Protein AF-A0A6G7Y721-F1 (afdb_monomer)

InterPro domains:
  IPR036291 NAD(P)-binding domain superfamily [SSF51735] (4-140)

pLDDT: mean 80.55, std 26.55, range [26.88, 98.81]

Solvent-accessible surface area (backbone atoms only — not comparable to full-atom values): 22383 Å² total; per-residue (Å²): 126,55,46,23,32,34,32,36,87,46,78,66,33,50,54,51,54,58,52,26,61,54,74,59,35,42,72,64,26,32,27,36,92,63,95,70,94,63,101,44,59,74,27,79,39,64,70,58,38,36,70,76,60,66,44,61,32,34,41,40,40,61,56,44,86,46,35,45,55,54,53,49,54,31,50,76,70,74,26,35,32,40,30,42,76,57,61,29,80,46,69,71,48,41,52,50,44,42,73,76,47,56,90,69,78,37,76,44,73,57,80,51,61,60,69,36,67,71,46,31,27,49,42,43,48,51,73,67,40,61,24,35,60,50,33,38,28,37,35,33,51,54,69,72,69,54,34,54,52,42,39,29,61,57,52,72,48,76,92,74,80,64,53,73,52,72,52,76,51,74,48,72,46,66,57,52,38,54,98,92,39,76,58,82,61,85,67,58,41,86,36,51,30,41,41,32,42,35,41,61,56,95,80,30,38,33,39,38,46,45,41,83,56,43,83,57,20,88,93,49,79,65,42,39,35,40,34,24,79,33,24,36,36,50,67,49,39,34,40,22,64,65,54,89,101,36,77,41,76,50,49,57,43,74,44,64,44,41,55,90,89,40,88,80,46,78,45,64,56,33,36,26,44,91,92,37,72,40,50,81,53,69,68,65,76,82,84,61,101,68,98,73,82,83,84,79,80,78,80,78,75,74,88,76,71,85,83,77,77,88,83,78,84,90,80,88,90,83,84,90,84,87,81,89,79,92,84,88,87,79,90,83,89,80,90,78,84,81,87,80,78,81,82,79,89,82,84,87,88,90,85,87,85,89,88,88,82,86,84,81,84,77,91,79,135

Structure (mmCIF, N/CA/C/O backbone):
data_AF-A0A6G7Y721-F1
#
_entry.id   AF-A0A6G7Y721-F1
#
loop_
_atom_site.group_PDB
_atom_site.id
_atom_site.type_symbol
_atom_site.label_atom_id
_atom_site.label_alt_id
_atom_site.label_comp_id
_atom_site.label_asym_id
_atom_site.label_entity_id
_atom_site.label_seq_id
_atom_site.pdbx_PDB_ins_code
_atom_site.Cartn_x
_atom_site.Cartn_y
_atom_site.Cartn_z
_atom_site.occupancy
_atom_site.B_iso_or_equiv
_atom_site.auth_seq_id
_atom_site.auth_comp_id
_atom_site.auth_asym_id
_atom_site.auth_atom_id
_atom_site.pdbx_PDB_model_num
ATOM 1 N N . MET A 1 1 ? -27.537 -2.603 5.156 1.00 77.94 1 MET A N 1
ATOM 2 C CA . MET A 1 1 ? -26.510 -1.546 5.044 1.00 77.94 1 MET A CA 1
ATOM 3 C C . MET A 1 1 ? -25.383 -1.901 5.997 1.00 77.94 1 MET A C 1
ATOM 5 O O . MET A 1 1 ? -25.690 -2.399 7.075 1.00 77.94 1 MET A O 1
ATOM 9 N N . THR A 1 2 ? -24.118 -1.751 5.605 1.00 90.00 2 THR A N 1
ATOM 10 C CA . THR A 1 2 ? -22.991 -2.080 6.496 1.00 90.00 2 THR A CA 1
ATOM 11 C C . THR A 1 2 ? -22.778 -0.924 7.462 1.00 90.00 2 THR A C 1
ATOM 13 O O . THR A 1 2 ? -22.436 0.170 7.021 1.00 90.00 2 THR A O 1
ATOM 16 N N . THR A 1 3 ? -22.976 -1.158 8.758 1.00 96.06 3 THR A N 1
ATOM 17 C CA . THR A 1 3 ? -22.721 -0.164 9.806 1.00 96.06 3 THR A CA 1
ATOM 18 C C . THR A 1 3 ? -21.395 -0.445 10.504 1.00 96.06 3 THR A C 1
ATOM 20 O O . THR A 1 3 ? -21.005 -1.604 10.678 1.00 96.06 3 THR A O 1
ATOM 23 N N . PHE A 1 4 ? -20.687 0.607 10.909 1.00 97.75 4 PHE A N 1
ATOM 24 C CA . PHE A 1 4 ? -19.424 0.477 11.628 1.00 97.75 4 PHE A CA 1
ATOM 25 C C . PHE A 1 4 ? -19.236 1.543 12.704 1.00 97.75 4 PHE A C 1
ATOM 27 O O . PHE A 1 4 ? -19.835 2.616 12.661 1.00 97.75 4 PHE A O 1
ATOM 34 N N . VAL A 1 5 ? -18.361 1.241 13.661 1.00 98.25 5 VAL A N 1
ATOM 35 C CA . VAL A 1 5 ? -17.851 2.204 14.640 1.00 98.25 5 VAL A CA 1
ATOM 36 C C . VAL A 1 5 ? -16.446 2.635 14.231 1.00 98.25 5 VAL A C 1
ATOM 38 O O . VAL A 1 5 ? -15.587 1.803 13.938 1.00 98.25 5 VAL A O 1
ATOM 41 N N . MET A 1 6 ? -16.200 3.941 14.221 1.00 97.88 6 MET A N 1
ATOM 42 C CA . MET A 1 6 ? -14.876 4.514 13.991 1.00 97.88 6 MET A CA 1
ATOM 43 C C . MET A 1 6 ? -14.158 4.724 15.326 1.00 97.88 6 MET A C 1
ATOM 45 O O . MET A 1 6 ? -14.704 5.348 16.231 1.00 97.88 6 MET A O 1
ATOM 49 N N . VAL A 1 7 ? -12.912 4.274 15.449 1.00 98.00 7 VAL A N 1
ATOM 50 C CA . VAL A 1 7 ? -12.068 4.527 16.624 1.00 98.00 7 VAL A CA 1
ATOM 51 C C . VAL A 1 7 ? -10.969 5.516 16.255 1.00 98.00 7 VAL A C 1
ATOM 53 O O . VAL A 1 7 ? -10.128 5.249 15.395 1.00 98.00 7 VAL A O 1
ATOM 56 N N . GLY A 1 8 ? -10.972 6.661 16.938 1.00 95.81 8 GLY A N 1
ATOM 57 C CA . GLY A 1 8 ? -10.122 7.806 16.633 1.00 95.81 8 GLY A CA 1
ATOM 58 C C . GLY A 1 8 ? -10.780 8.784 15.657 1.00 95.81 8 GLY A C 1
ATOM 59 O O . GLY A 1 8 ? -11.447 8.394 14.704 1.00 95.81 8 GLY A O 1
ATOM 60 N N . TRP A 1 9 ? -10.554 10.082 15.877 1.00 94.50 9 TRP A N 1
ATOM 61 C CA . TRP A 1 9 ? -11.064 11.162 15.024 1.00 94.50 9 TRP A CA 1
ATOM 62 C C . TRP A 1 9 ? -9.938 12.121 14.634 1.00 94.50 9 TRP A C 1
ATOM 64 O O . TRP A 1 9 ? -9.800 13.216 15.184 1.00 94.50 9 TRP A O 1
ATOM 74 N N . GLY A 1 10 ? -9.065 11.645 13.744 1.00 91.88 10 GLY A N 1
ATOM 75 C CA . GLY A 1 10 ? -7.946 12.404 13.181 1.00 91.88 10 GLY A CA 1
ATOM 76 C C . GLY A 1 10 ? -8.054 12.556 11.663 1.00 91.88 10 GLY A C 1
ATOM 77 O O . GLY A 1 10 ? -9.077 12.240 11.062 1.00 91.88 10 GLY A O 1
ATOM 78 N N . TYR A 1 11 ? -6.966 13.003 11.028 1.00 89.75 11 TYR A N 1
ATOM 79 C CA . TYR A 1 11 ? -6.901 13.196 9.572 1.00 89.75 11 TYR A CA 1
ATOM 80 C C . TYR A 1 11 ? -7.318 11.945 8.780 1.00 89.75 11 TYR A C 1
ATOM 82 O O . TYR A 1 11 ? -8.125 12.034 7.860 1.00 89.75 11 TYR A O 1
ATOM 90 N N . ARG A 1 12 ? -6.807 10.766 9.160 1.00 92.44 12 ARG A N 1
ATOM 91 C CA . ARG A 1 12 ? -7.126 9.498 8.485 1.00 92.44 12 ARG A CA 1
ATOM 92 C C . ARG A 1 12 ? -8.576 9.059 8.701 1.00 92.44 12 ARG A C 1
ATOM 94 O O . ARG A 1 12 ? -9.211 8.624 7.749 1.00 92.44 12 ARG A O 1
ATOM 101 N N . SER A 1 13 ? -9.134 9.256 9.895 1.00 94.31 13 SER A N 1
ATOM 102 C CA . SER A 1 13 ? -10.542 8.957 10.182 1.00 94.31 13 SER A CA 1
ATOM 103 C C . SER A 1 13 ? -11.508 9.749 9.295 1.00 94.31 13 SER A C 1
ATOM 105 O O . SER A 1 13 ? -12.541 9.217 8.902 1.00 94.31 13 SER A O 1
ATOM 107 N N . ARG A 1 14 ? -11.165 10.997 8.938 1.00 93.12 14 ARG A N 1
ATOM 108 C CA . ARG A 1 14 ? -11.955 11.810 7.996 1.00 93.12 14 ARG A CA 1
ATOM 109 C C . ARG A 1 14 ? -11.966 11.211 6.590 1.00 93.12 14 ARG A C 1
ATOM 111 O O . ARG A 1 14 ? -13.030 11.096 5.999 1.00 93.12 14 ARG A O 1
ATOM 118 N N . ALA A 1 15 ? -10.816 10.740 6.104 1.00 92.31 15 ALA A N 1
ATOM 119 C CA . ALA A 1 15 ? -10.739 10.058 4.812 1.00 92.31 15 ALA A CA 1
ATOM 120 C C . ALA A 1 15 ? -11.588 8.773 4.788 1.00 92.31 15 ALA A C 1
ATOM 122 O O . ALA A 1 15 ? -12.289 8.512 3.815 1.00 92.31 15 ALA A O 1
ATOM 123 N N . TRP A 1 16 ? -11.579 7.992 5.874 1.00 94.62 16 TRP A N 1
ATOM 124 C CA . TRP A 1 16 ? -12.460 6.826 6.005 1.00 94.62 16 TRP A CA 1
ATOM 125 C C . TRP A 1 16 ? -13.943 7.204 6.038 1.00 94.62 16 TRP A C 1
ATOM 127 O O . TRP A 1 16 ? -14.754 6.525 5.414 1.00 94.62 16 TRP A O 1
ATOM 137 N N . TRP A 1 17 ? -14.298 8.281 6.742 1.00 92.75 17 TRP A N 1
ATOM 138 C CA . TRP A 1 17 ? -15.666 8.797 6.799 1.00 92.75 17 TRP A CA 1
ATOM 139 C C . TRP A 1 17 ? -16.183 9.214 5.414 1.00 92.75 17 TRP A C 1
ATOM 141 O O . TRP A 1 17 ? -17.285 8.834 5.028 1.00 92.75 17 TRP A O 1
ATOM 151 N N . GLU A 1 18 ? -15.377 9.944 4.643 1.00 91.12 18 GLU A N 1
ATOM 152 C CA . GLU A 1 18 ? -15.708 10.337 3.268 1.00 91.12 18 GLU A CA 1
ATOM 153 C C . GLU A 1 18 ? -15.828 9.115 2.344 1.00 91.12 18 GLU A C 1
ATOM 155 O O . GLU A 1 18 ? -16.801 8.984 1.602 1.00 91.12 18 GLU A O 1
ATOM 160 N N . ALA A 1 19 ? -14.884 8.173 2.429 1.00 90.44 19 ALA A N 1
ATOM 161 C CA . ALA A 1 19 ? -14.908 6.956 1.621 1.00 90.44 19 ALA A CA 1
ATOM 162 C C . ALA A 1 19 ? -16.130 6.068 1.918 1.00 90.44 19 ALA A C 1
ATOM 164 O O . ALA A 1 19 ? -16.699 5.475 0.998 1.00 90.44 19 ALA A O 1
ATOM 165 N N . ALA A 1 20 ? -16.550 5.989 3.186 1.00 92.69 20 ALA A N 1
ATOM 166 C CA . ALA A 1 20 ? -17.698 5.194 3.615 1.00 92.69 20 ALA A CA 1
ATOM 167 C C . ALA A 1 20 ? -19.002 5.630 2.929 1.00 92.69 20 ALA A C 1
ATOM 169 O O . ALA A 1 20 ? -19.757 4.774 2.460 1.00 92.69 20 ALA A O 1
ATOM 170 N N . GLN A 1 21 ? -19.212 6.944 2.787 1.00 86.81 21 GLN A N 1
ATOM 171 C CA . GLN A 1 21 ? -20.379 7.505 2.096 1.00 86.81 21 GLN A CA 1
ATOM 172 C C . GLN A 1 21 ? -20.447 7.050 0.638 1.00 86.81 21 GLN A C 1
ATOM 174 O O . GLN A 1 21 ? -21.520 6.709 0.148 1.00 86.81 21 GLN A O 1
ATOM 179 N N . GLY A 1 22 ? -19.296 6.983 -0.038 1.00 87.00 22 GLY A N 1
ATOM 180 C CA . GLY A 1 22 ? -19.230 6.480 -1.404 1.00 87.00 22 GLY A CA 1
ATOM 181 C C . GLY A 1 22 ? -19.714 5.032 -1.493 1.00 87.00 22 GLY A C 1
ATOM 182 O O . GLY A 1 22 ? -20.556 4.699 -2.317 1.00 87.00 22 GLY A O 1
ATOM 183 N N . ILE A 1 23 ? -19.231 4.151 -0.621 1.00 88.31 23 ILE A N 1
ATOM 184 C CA . ILE A 1 23 ? -19.494 2.707 -0.732 1.00 88.31 23 ILE A CA 1
ATOM 185 C C . ILE A 1 23 ? -20.795 2.240 -0.056 1.00 88.31 23 ILE A C 1
ATOM 187 O O . ILE A 1 23 ? -21.029 1.034 0.031 1.00 88.31 23 ILE A O 1
ATOM 191 N N . GLY A 1 24 ? -21.634 3.159 0.433 1.00 88.69 24 GLY A N 1
ATOM 192 C CA . GLY A 1 24 ? -22.876 2.821 1.140 1.00 88.69 24 GLY A CA 1
ATOM 193 C C . GLY A 1 24 ? -22.648 2.158 2.505 1.00 88.69 24 GLY A C 1
ATOM 194 O O . GLY A 1 24 ? -23.460 1.335 2.938 1.00 88.69 24 GLY A O 1
ATOM 195 N N . ALA A 1 25 ? -21.528 2.479 3.161 1.00 93.12 25 ALA A N 1
ATOM 196 C CA . ALA A 1 25 ? -21.257 2.111 4.546 1.00 93.12 25 ALA A CA 1
ATOM 197 C C . ALA A 1 25 ? -21.561 3.298 5.468 1.00 93.12 25 ALA A C 1
ATOM 199 O O . ALA A 1 25 ? -21.250 4.443 5.147 1.00 93.12 25 ALA A O 1
ATOM 200 N N . GLU A 1 26 ? -22.137 3.024 6.632 1.00 95.19 26 GLU A N 1
ATOM 201 C CA . GLU A 1 26 ? -22.549 4.051 7.587 1.00 95.19 26 GLU A CA 1
ATOM 202 C C . GLU A 1 26 ? -21.734 3.945 8.873 1.00 95.19 26 GLU A C 1
ATOM 204 O O . GLU A 1 26 ? -21.693 2.901 9.525 1.00 95.19 26 GLU A O 1
ATOM 209 N N . CYS A 1 27 ? -21.087 5.039 9.259 1.00 96.62 27 CYS A N 1
ATOM 210 C CA . CYS A 1 27 ? -20.468 5.140 10.571 1.00 96.62 27 CYS A CA 1
ATOM 211 C C . CYS A 1 27 ? -21.551 5.544 11.574 1.00 96.62 27 CYS A C 1
ATOM 213 O O . CYS A 1 27 ? -22.110 6.626 11.457 1.00 96.62 27 CYS A O 1
ATOM 215 N N . VAL A 1 28 ? -21.846 4.686 12.548 1.00 97.25 28 VAL A N 1
ATOM 216 C CA . VAL A 1 28 ? -22.946 4.876 13.518 1.00 97.25 28 VAL A CA 1
ATOM 217 C C . VAL A 1 28 ? -22.458 5.318 14.901 1.00 97.25 28 VAL A C 1
ATOM 219 O O . VAL A 1 28 ? -23.250 5.552 15.812 1.00 97.25 28 VAL A O 1
ATOM 222 N N . GLY A 1 29 ? -21.143 5.439 15.076 1.00 97.00 29 GLY A N 1
ATOM 223 C CA . GLY A 1 29 ? -20.542 5.867 16.330 1.00 97.00 29 GLY A CA 1
ATOM 224 C C . GLY A 1 29 ? -19.053 6.144 16.210 1.00 97.00 29 GLY A C 1
ATOM 225 O O . GLY A 1 29 ? -18.353 5.516 15.413 1.00 97.00 29 GLY A O 1
ATOM 226 N N . MET A 1 30 ? -18.564 7.072 17.031 1.00 97.31 30 MET A N 1
ATOM 227 C CA . MET A 1 30 ? -17.146 7.412 17.120 1.00 97.31 30 MET A CA 1
ATOM 228 C C . MET A 1 30 ? -16.613 7.202 18.530 1.00 97.31 30 MET A C 1
ATOM 230 O O . MET A 1 30 ? -17.127 7.769 19.482 1.00 97.31 30 MET A O 1
ATOM 234 N N . VAL A 1 31 ? -15.534 6.440 18.670 1.00 97.56 31 VAL A N 1
ATOM 235 C CA . VAL A 1 31 ? -14.829 6.278 19.944 1.00 97.56 31 VAL A CA 1
ATOM 236 C C . VAL A 1 31 ? -13.685 7.283 20.002 1.00 97.56 31 VAL A C 1
ATOM 238 O O . VAL A 1 31 ? -12.743 7.225 19.202 1.00 97.56 31 VAL A O 1
ATOM 241 N N . VAL A 1 32 ? -13.755 8.214 20.954 1.00 95.69 32 VAL A N 1
ATOM 242 C CA . VAL A 1 32 ? -12.762 9.280 21.148 1.00 95.69 32 VAL A CA 1
ATOM 243 C C . VAL A 1 32 ? -12.382 9.404 22.623 1.00 95.69 32 VAL A C 1
ATOM 245 O O . VAL A 1 32 ? -13.229 9.380 23.505 1.00 95.69 32 VAL A O 1
ATOM 248 N N . ARG A 1 33 ? -11.082 9.576 22.903 1.00 88.25 33 ARG A N 1
ATOM 249 C CA . ARG A 1 33 ? -10.580 9.695 24.289 1.00 88.25 33 ARG A CA 1
ATOM 250 C C . ARG A 1 33 ? -11.022 10.983 24.984 1.00 88.25 33 ARG A C 1
ATOM 252 O O . ARG A 1 33 ? -11.298 10.985 26.174 1.00 88.25 33 ARG A O 1
ATOM 259 N N . THR A 1 34 ? -11.035 12.078 24.233 1.00 86.94 34 THR A N 1
ATOM 260 C CA . THR A 1 34 ? -11.380 13.414 24.729 1.00 86.94 34 THR A CA 1
ATOM 261 C C . THR A 1 34 ? -12.672 13.843 24.052 1.00 86.94 34 THR A C 1
ATOM 263 O O . THR A 1 34 ? -12.705 13.761 22.811 1.00 86.94 34 THR A O 1
ATOM 266 N N . PRO A 1 35 ? -13.684 14.296 24.822 1.00 85.50 35 PRO A N 1
ATOM 267 C CA . PRO A 1 35 ? -14.896 14.888 24.275 1.00 85.50 35 PRO A CA 1
ATOM 268 C C . PRO A 1 35 ? -14.552 15.933 23.221 1.00 85.50 35 PRO A C 1
ATOM 270 O O . PRO A 1 35 ? -13.695 16.792 23.433 1.00 85.50 35 PRO A O 1
ATOM 273 N N . ARG A 1 36 ? -15.172 15.805 22.055 1.00 88.44 36 ARG A N 1
ATOM 274 C CA . ARG A 1 36 ? -14.981 16.694 20.914 1.00 88.44 36 ARG A CA 1
ATOM 275 C C . ARG A 1 36 ? -16.198 16.588 20.012 1.00 88.44 36 ARG A C 1
ATOM 277 O O . ARG A 1 36 ? -16.904 15.585 20.063 1.00 88.44 36 ARG A O 1
ATOM 284 N N . ASP A 1 37 ? -16.363 17.577 19.151 1.00 90.12 37 ASP A N 1
ATOM 285 C CA . ASP A 1 37 ? -17.407 17.542 18.141 1.00 90.12 37 ASP A CA 1
ATOM 286 C C . ASP A 1 37 ? -17.113 16.476 17.066 1.00 90.12 37 ASP A C 1
ATOM 288 O O . ASP A 1 37 ? -15.983 16.349 16.564 1.00 90.12 37 ASP A O 1
ATOM 292 N N . THR A 1 38 ? -18.130 15.679 16.750 1.00 94.06 38 THR A N 1
ATOM 293 C CA . THR A 1 38 ? -18.088 14.563 15.800 1.00 94.06 38 THR A CA 1
ATOM 294 C C . THR A 1 38 ? -19.392 14.518 15.004 1.00 94.06 38 THR A C 1
ATOM 296 O O . THR A 1 38 ? -20.449 14.814 15.549 1.00 94.06 38 THR A O 1
ATOM 299 N N . PRO A 1 39 ? -19.368 14.089 13.728 1.00 93.44 39 PRO A N 1
ATOM 300 C CA . PRO A 1 39 ? -20.574 14.047 12.892 1.00 93.44 39 PRO A CA 1
ATOM 301 C C . PRO A 1 39 ? -21.614 12.998 13.333 1.00 93.44 39 PRO A C 1
ATOM 303 O O . PRO A 1 39 ? -22.716 12.972 12.797 1.00 93.44 39 PRO A O 1
ATOM 306 N N . VAL A 1 40 ? -21.264 12.117 14.273 1.00 95.50 40 VAL A N 1
ATOM 307 C CA . VAL A 1 40 ? -22.119 11.059 14.844 1.00 95.50 40 VAL A CA 1
ATOM 308 C C . VAL A 1 40 ? -21.876 10.958 16.347 1.00 95.50 40 VAL A C 1
ATOM 310 O O . VAL A 1 40 ? -20.870 11.504 16.812 1.00 95.50 40 VAL A O 1
ATOM 313 N N . PRO A 1 41 ? -22.735 10.259 17.116 1.00 96.50 41 PRO A N 1
ATOM 314 C CA . PRO A 1 41 ? -22.554 10.117 18.555 1.00 96.50 41 PRO A CA 1
ATOM 315 C C . PRO A 1 41 ? -21.147 9.646 18.938 1.00 96.50 41 PRO A C 1
ATOM 317 O O . PRO A 1 41 ? -20.617 8.674 18.383 1.00 96.50 41 PRO A O 1
ATOM 320 N N . ALA A 1 42 ? -20.551 10.362 19.889 1.00 96.69 42 ALA A N 1
ATOM 321 C CA . ALA A 1 42 ? -19.255 10.044 20.461 1.00 96.69 42 ALA A CA 1
ATOM 322 C C . ALA A 1 42 ? -19.413 9.157 21.702 1.00 96.69 42 ALA A C 1
ATOM 324 O O . ALA A 1 42 ? -20.292 9.382 22.530 1.00 96.69 42 ALA A O 1
ATOM 325 N N . TYR A 1 43 ? -18.518 8.188 21.844 1.00 96.56 43 TYR A N 1
ATOM 326 C CA . TYR A 1 43 ? -18.452 7.242 22.952 1.00 96.56 43 TYR A CA 1
ATOM 327 C C . TYR A 1 43 ? -17.047 7.248 23.556 1.00 96.56 43 TYR A C 1
ATOM 329 O O . TYR A 1 43 ? -16.055 7.503 22.861 1.00 96.56 43 TYR A O 1
ATOM 337 N N . HIS A 1 44 ? -16.947 6.925 24.845 1.00 94.44 44 HIS A N 1
ATOM 338 C CA . HIS A 1 44 ? -15.666 6.918 25.557 1.00 94.44 44 HIS A CA 1
ATOM 339 C C . HIS A 1 44 ? -14.904 5.603 25.399 1.00 94.44 44 HIS A C 1
ATOM 341 O O . HIS A 1 44 ? -13.684 5.567 25.567 1.00 94.44 44 HIS A O 1
ATOM 347 N N . SER A 1 45 ? -15.606 4.522 25.059 1.00 95.50 45 SER A N 1
ATOM 348 C CA . SER A 1 45 ? -15.012 3.199 24.899 1.00 95.50 45 SER A CA 1
ATOM 349 C C . SER A 1 45 ? -15.624 2.433 23.730 1.00 95.50 45 SER A C 1
ATOM 351 O O . SER A 1 45 ? -16.771 2.660 23.338 1.00 95.50 45 SER A O 1
ATOM 353 N N . LEU A 1 46 ? -14.849 1.501 23.171 1.00 97.44 46 LEU A N 1
ATOM 354 C CA . LEU A 1 46 ? -15.330 0.623 22.109 1.00 97.44 46 LEU A CA 1
ATOM 355 C C . LEU A 1 46 ? -16.475 -0.302 22.571 1.00 97.44 46 LEU A C 1
ATOM 357 O O . LEU A 1 46 ? -17.471 -0.366 21.852 1.00 97.44 46 LEU A O 1
ATOM 361 N N . PRO A 1 47 ? -16.416 -0.962 23.748 1.00 96.69 47 PRO A N 1
ATOM 362 C CA . PRO A 1 47 ? -17.522 -1.796 24.224 1.00 96.69 47 PRO A CA 1
ATOM 363 C C . PRO A 1 47 ? -18.847 -1.035 24.350 1.00 96.69 47 PRO A C 1
ATOM 365 O O . PRO A 1 47 ? -19.884 -1.531 23.916 1.00 96.69 47 PRO A O 1
ATOM 368 N N . GLU A 1 48 ? -18.812 0.191 24.881 1.00 96.50 48 GLU A N 1
ATOM 369 C CA . GLU A 1 48 ? -19.992 1.055 24.982 1.00 96.50 48 GLU A CA 1
ATOM 370 C C . GLU A 1 48 ? -20.576 1.371 23.598 1.00 96.50 48 GLU A C 1
ATOM 372 O O . GLU A 1 48 ? -21.772 1.179 23.373 1.00 96.50 48 GLU A O 1
ATOM 377 N N . ALA A 1 49 ? -19.729 1.801 22.655 1.00 97.75 49 ALA A N 1
ATOM 378 C CA . ALA A 1 49 ? -20.156 2.117 21.296 1.00 97.75 49 ALA A CA 1
ATOM 379 C C . ALA A 1 49 ? -20.796 0.906 20.605 1.00 97.75 49 ALA A C 1
ATOM 381 O O . ALA A 1 49 ? -21.859 1.028 19.996 1.00 97.75 49 ALA A O 1
ATOM 382 N N . LEU A 1 50 ? -20.186 -0.277 20.718 1.00 97.75 50 LEU A N 1
ATOM 383 C CA . LEU A 1 50 ? -20.715 -1.508 20.127 1.00 97.75 50 LEU A CA 1
ATOM 384 C C . LEU A 1 50 ? -22.050 -1.916 20.763 1.00 97.75 50 LEU A C 1
ATOM 386 O O . LEU A 1 50 ? -22.976 -2.279 20.039 1.00 97.75 50 LEU A O 1
ATOM 390 N N . ALA A 1 51 ? -22.185 -1.805 22.087 1.00 97.19 51 ALA A N 1
ATOM 391 C CA . ALA A 1 51 ? -23.424 -2.129 22.792 1.00 97.19 51 ALA A CA 1
ATOM 392 C C . ALA A 1 51 ? -24.578 -1.182 22.424 1.00 97.19 51 ALA A C 1
ATOM 394 O O . ALA A 1 51 ? -25.714 -1.625 22.273 1.00 97.19 51 ALA A O 1
ATOM 395 N N . LYS A 1 52 ? -24.297 0.118 22.263 1.00 97.81 52 LYS A N 1
ATOM 396 C CA . LYS A 1 52 ? -25.310 1.133 21.930 1.00 97.81 52 LYS A CA 1
ATOM 397 C C . LYS A 1 52 ? -25.714 1.125 20.459 1.00 97.81 52 LYS A C 1
ATOM 399 O O . LYS A 1 52 ? -26.874 1.377 20.155 1.00 97.81 52 LYS A O 1
ATOM 404 N N . THR A 1 53 ? -24.773 0.849 19.559 1.00 97.44 53 THR A N 1
ATOM 405 C CA . THR A 1 53 ? -25.008 0.926 18.106 1.00 97.44 53 THR A CA 1
ATOM 406 C C . THR A 1 53 ? -25.355 -0.416 17.466 1.00 97.44 53 THR A C 1
ATOM 408 O O . THR A 1 53 ? -25.92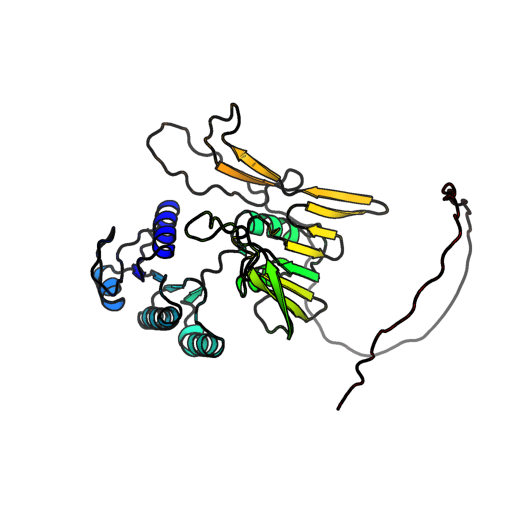2 -0.445 16.377 1.00 97.44 53 THR A O 1
ATOM 411 N N . GLY A 1 54 ? -24.979 -1.536 18.090 1.00 96.19 54 GLY A N 1
ATOM 412 C CA . GLY A 1 54 ? -25.118 -2.873 17.509 1.00 96.19 54 GLY A CA 1
ATOM 413 C C . GLY A 1 54 ? -24.193 -3.151 16.314 1.00 96.19 54 GLY A C 1
ATOM 414 O O . GLY A 1 54 ? -24.342 -4.193 15.671 1.00 96.19 54 GLY A O 1
ATOM 415 N N . ALA A 1 55 ? -23.246 -2.255 16.003 1.00 96.44 55 ALA A N 1
ATOM 416 C CA . ALA A 1 55 ? -22.350 -2.392 14.857 1.00 96.44 55 ALA A CA 1
ATOM 417 C C . ALA A 1 55 ? -21.502 -3.675 14.928 1.00 96.44 55 ALA A C 1
ATOM 419 O O . ALA A 1 55 ? -21.065 -4.103 15.997 1.00 96.44 55 ALA A O 1
ATOM 420 N N . LYS A 1 56 ? -21.241 -4.277 13.761 1.00 94.81 56 LYS A N 1
ATOM 421 C CA . LYS A 1 56 ? -20.445 -5.515 13.613 1.00 94.81 56 LYS A CA 1
ATOM 422 C C . LYS A 1 56 ? -19.159 -5.314 12.813 1.00 94.81 56 LYS A C 1
ATOM 424 O O . LYS A 1 56 ? -18.541 -6.281 12.374 1.00 94.81 56 LYS A O 1
ATOM 429 N N . LEU A 1 57 ? -18.744 -4.061 12.662 1.00 97.50 57 LEU A N 1
ATOM 430 C CA . LEU A 1 57 ? -17.488 -3.669 12.044 1.00 97.50 57 LEU A CA 1
ATOM 431 C C . LEU A 1 57 ? -16.887 -2.493 12.815 1.00 97.50 57 LEU A C 1
ATOM 433 O O . LEU A 1 57 ? -17.596 -1.570 13.219 1.00 97.50 57 LEU A O 1
ATOM 437 N N . VAL A 1 58 ? -15.571 -2.517 12.982 1.00 98.38 58 VAL A N 1
ATOM 438 C CA . VAL A 1 58 ? -14.784 -1.426 13.555 1.00 98.38 58 VAL A CA 1
ATOM 439 C C . VAL A 1 58 ? -13.768 -0.952 12.527 1.00 98.38 58 VAL A C 1
ATOM 441 O O . VAL A 1 58 ? -13.108 -1.762 11.882 1.00 98.38 58 VAL A O 1
ATOM 444 N N . VAL A 1 59 ? -13.605 0.361 12.394 1.00 98.06 59 VAL A N 1
ATOM 445 C CA . VAL A 1 59 ? -12.493 0.967 11.654 1.00 98.06 59 VAL A CA 1
ATOM 446 C C . VAL A 1 59 ? -11.633 1.729 12.649 1.00 98.06 59 VAL A C 1
ATOM 448 O O . VAL A 1 59 ? -12.125 2.623 13.332 1.00 98.06 59 VAL A O 1
ATOM 451 N N . ALA A 1 60 ? -10.357 1.375 12.762 1.00 97.81 60 ALA A N 1
ATOM 452 C CA . ALA A 1 60 ? -9.449 1.962 13.737 1.00 97.81 60 ALA A CA 1
ATOM 453 C C . ALA A 1 60 ? -8.373 2.805 13.051 1.00 97.81 60 ALA A C 1
ATOM 455 O O . ALA A 1 60 ? -7.530 2.297 12.312 1.00 97.81 60 ALA A O 1
ATOM 456 N N . SER A 1 61 ? -8.375 4.100 13.359 1.00 96.31 61 SER A N 1
ATOM 457 C CA . SER A 1 61 ? -7.375 5.069 12.916 1.00 96.31 61 SER A CA 1
ATOM 458 C C . SER A 1 61 ? -6.819 5.808 14.138 1.00 96.31 61 SER A C 1
ATOM 460 O O . SER A 1 61 ? -7.116 6.982 14.388 1.00 96.31 61 SER A O 1
ATOM 462 N N . VAL A 1 62 ? -6.008 5.090 14.913 1.00 95.44 62 VAL A N 1
ATOM 463 C CA . VAL A 1 62 ? -5.401 5.538 16.175 1.00 95.44 62 VAL A CA 1
ATOM 464 C C . VAL A 1 62 ? -3.869 5.556 16.086 1.00 95.44 62 VAL A C 1
ATOM 466 O O . VAL A 1 62 ? -3.295 5.263 15.039 1.00 95.44 62 VAL A O 1
ATOM 469 N N . SER A 1 63 ? -3.188 5.963 17.163 1.00 93.94 63 SER A N 1
ATOM 470 C CA . SER A 1 63 ? -1.724 5.879 17.233 1.00 93.94 63 SER A CA 1
ATOM 471 C C . SER A 1 63 ? -1.249 4.425 17.200 1.00 93.94 63 SER A C 1
ATOM 473 O O . SER A 1 63 ? -1.981 3.521 17.600 1.00 93.94 63 SER A O 1
ATOM 475 N N . TRP A 1 64 ? 0.000 4.207 16.779 1.00 93.69 64 TRP A N 1
ATOM 476 C CA . TRP A 1 64 ? 0.580 2.866 16.629 1.00 93.69 64 TRP A CA 1
ATOM 477 C C . TRP A 1 64 ? 0.524 2.043 17.919 1.00 93.69 64 TRP A C 1
ATOM 479 O O . TRP A 1 64 ? 0.252 0.849 17.858 1.00 93.69 64 TRP A O 1
ATOM 489 N N . ASP A 1 65 ? 0.682 2.684 19.079 1.00 93.75 65 ASP A N 1
ATOM 490 C CA . ASP A 1 65 ? 0.606 2.013 20.384 1.00 93.75 65 ASP A CA 1
ATOM 491 C C . ASP A 1 65 ? -0.814 1.562 20.747 1.00 93.75 65 ASP A C 1
ATOM 493 O O . ASP A 1 65 ? -1.003 0.641 21.537 1.00 93.75 65 ASP A O 1
ATOM 497 N N . GLN A 1 66 ? -1.835 2.217 20.189 1.00 95.56 66 GLN A N 1
ATOM 498 C CA . GLN A 1 66 ? -3.238 1.915 20.474 1.00 95.56 66 GLN A CA 1
ATOM 499 C C . GLN A 1 66 ? -3.832 0.922 19.476 1.00 95.56 66 GLN A C 1
ATOM 501 O O . GLN A 1 66 ? -4.784 0.223 19.819 1.00 95.56 66 GLN A O 1
ATOM 506 N N . THR A 1 67 ? -3.272 0.808 18.269 1.00 96.88 67 THR A N 1
ATOM 507 C CA . THR A 1 67 ? -3.770 -0.112 17.238 1.00 96.88 67 THR A CA 1
ATOM 508 C C . THR A 1 67 ? -3.881 -1.565 17.741 1.00 96.88 67 THR A C 1
ATOM 510 O O . THR A 1 67 ? -4.968 -2.136 17.610 1.00 96.88 67 THR A O 1
ATOM 513 N N . PRO A 1 68 ? -2.865 -2.157 18.411 1.00 97.56 68 PRO A N 1
ATOM 514 C CA . PRO A 1 68 ? -2.977 -3.508 18.965 1.00 97.56 68 PRO A CA 1
ATOM 515 C C . PRO A 1 68 ? -4.033 -3.641 20.068 1.00 97.56 68 PRO A C 1
ATOM 517 O O . PRO A 1 68 ? -4.640 -4.697 20.218 1.00 97.56 68 PRO A O 1
ATOM 520 N N . VAL A 1 69 ? -4.246 -2.591 20.868 1.00 97.19 69 VAL A N 1
ATOM 521 C CA . VAL A 1 69 ? -5.240 -2.595 21.956 1.00 97.19 69 VAL A CA 1
ATOM 522 C C . VAL A 1 69 ? -6.650 -2.663 21.373 1.00 97.19 69 VAL A C 1
ATOM 524 O O . VAL A 1 69 ? -7.436 -3.523 21.760 1.00 97.19 69 VAL A O 1
ATOM 527 N N . ILE A 1 70 ? -6.944 -1.811 20.388 1.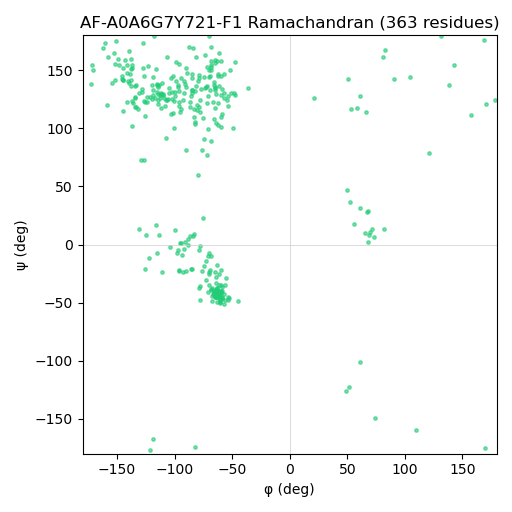00 97.88 70 ILE A N 1
ATOM 528 C CA . ILE A 1 70 ? -8.249 -1.781 19.718 1.00 97.88 70 ILE A CA 1
ATOM 529 C C . ILE A 1 70 ? -8.522 -3.083 18.963 1.00 97.88 70 ILE A C 1
ATOM 531 O O . ILE A 1 70 ? -9.642 -3.588 18.999 1.00 97.88 70 ILE A O 1
ATOM 535 N N . ALA A 1 71 ? -7.501 -3.657 18.323 1.00 98.31 71 ALA A N 1
ATOM 536 C CA . ALA A 1 71 ? -7.625 -4.938 17.639 1.00 98.31 71 ALA A CA 1
ATOM 537 C C . ALA A 1 71 ? -8.062 -6.062 18.594 1.00 98.31 71 ALA A C 1
ATOM 539 O O . ALA A 1 71 ? -9.006 -6.787 18.288 1.00 98.31 71 ALA A O 1
ATOM 540 N N . ARG A 1 72 ? -7.426 -6.169 19.771 1.00 98.31 72 ARG A N 1
ATOM 541 C CA . ARG A 1 72 ? -7.797 -7.158 20.798 1.00 98.31 72 ARG A CA 1
ATOM 542 C C . ARG A 1 72 ? -9.216 -6.945 21.314 1.00 98.31 72 ARG A C 1
ATOM 544 O O . ARG A 1 72 ? -9.972 -7.904 21.365 1.00 98.31 72 ARG A O 1
ATOM 551 N N . GLN A 1 73 ? -9.595 -5.702 21.617 1.00 98.00 73 GLN A N 1
ATOM 552 C CA . GLN A 1 73 ? -10.946 -5.381 22.096 1.00 98.00 73 GLN A CA 1
ATOM 553 C C . GLN A 1 73 ? -12.033 -5.753 21.080 1.00 98.00 73 GLN A C 1
ATOM 555 O O . GLN A 1 73 ? -13.073 -6.289 21.453 1.00 98.00 73 GLN A O 1
ATOM 560 N N . ALA A 1 74 ? -11.808 -5.484 19.790 1.00 98.25 74 ALA A N 1
ATOM 561 C CA . ALA A 1 74 ? -12.764 -5.853 18.749 1.00 98.25 74 ALA A CA 1
ATOM 562 C C . ALA A 1 74 ? -12.901 -7.379 18.614 1.00 98.25 74 ALA A C 1
ATOM 564 O O . ALA A 1 74 ? -14.014 -7.890 18.509 1.00 98.25 74 ALA A O 1
ATOM 565 N N . VAL A 1 75 ? -11.781 -8.105 18.676 1.00 98.31 75 VAL A N 1
ATOM 566 C CA . VAL A 1 75 ? -11.752 -9.574 18.601 1.00 98.31 75 VAL A CA 1
ATOM 567 C C . VAL A 1 75 ? -12.411 -10.215 19.821 1.00 98.31 75 VAL A C 1
ATOM 569 O O . VAL A 1 75 ? -13.211 -11.130 19.653 1.00 98.31 75 VAL A O 1
ATOM 572 N N . GLU A 1 76 ? -12.145 -9.706 21.026 1.00 97.69 76 GLU A N 1
ATOM 573 C CA . GLU A 1 76 ? -12.807 -10.126 22.269 1.00 97.69 76 GLU A CA 1
ATOM 574 C C . GLU A 1 76 ? -14.328 -9.916 22.196 1.00 97.69 76 GLU A C 1
ATOM 576 O O . GLU A 1 76 ? -15.100 -10.761 22.641 1.00 97.69 76 GLU A O 1
ATOM 581 N N . ALA A 1 77 ? -14.770 -8.838 21.543 1.00 97.25 77 ALA A N 1
ATOM 582 C CA . ALA A 1 77 ? -16.180 -8.574 21.273 1.00 97.25 77 ALA A CA 1
ATOM 583 C C . ALA A 1 77 ? -16.768 -9.392 20.099 1.00 97.25 77 ALA A C 1
ATOM 585 O O . ALA A 1 77 ? -17.951 -9.241 19.784 1.00 97.25 77 ALA A O 1
ATOM 586 N N . GLY A 1 78 ? -15.973 -10.229 19.421 1.00 97.31 78 GLY A N 1
ATOM 587 C CA . GLY A 1 78 ? -16.402 -11.014 18.258 1.00 97.31 78 GLY A CA 1
ATOM 588 C C . GLY A 1 78 ? -16.740 -10.169 17.024 1.00 97.31 78 GLY A C 1
ATOM 589 O O . GLY A 1 78 ? -17.595 -10.552 16.224 1.00 97.31 78 GLY A O 1
ATOM 590 N N . VAL A 1 79 ? -16.116 -8.997 16.879 1.00 97.81 79 VAL A N 1
ATOM 591 C CA . VAL A 1 79 ? -16.396 -8.012 15.827 1.00 97.81 79 VAL A CA 1
ATOM 592 C C . VAL A 1 79 ? -15.200 -7.867 14.884 1.00 97.81 79 VAL A C 1
ATOM 594 O O . VAL A 1 79 ? -14.051 -7.791 15.313 1.00 97.81 79 VAL A O 1
ATOM 597 N N . GLY A 1 80 ? -15.475 -7.796 13.577 1.00 98.19 80 GLY A N 1
ATOM 598 C CA . GLY A 1 80 ? -14.446 -7.548 12.569 1.00 98.19 80 GLY A CA 1
ATOM 599 C C . GLY A 1 80 ? -13.833 -6.154 12.711 1.00 98.19 80 GLY A C 1
ATOM 600 O O . GLY A 1 80 ? -14.549 -5.180 12.949 1.00 98.19 80 GLY A O 1
ATOM 601 N N . VAL A 1 81 ? -12.519 -6.037 12.528 1.00 98.38 81 VAL A N 1
ATOM 602 C CA . VAL A 1 81 ? -11.795 -4.767 12.643 1.00 98.38 81 VAL A CA 1
ATOM 603 C C . VAL A 1 81 ? -10.870 -4.517 11.456 1.00 98.38 81 VAL A C 1
ATOM 605 O O . VAL A 1 81 ? -10.057 -5.361 11.077 1.00 98.38 81 VAL A O 1
ATOM 608 N N . LEU A 1 82 ? -10.981 -3.316 10.891 1.00 97.88 82 LEU A N 1
ATOM 609 C CA . LEU A 1 82 ? -10.086 -2.766 9.885 1.00 97.88 82 LEU A CA 1
ATOM 610 C C . LEU A 1 82 ? -9.125 -1.772 10.546 1.00 97.88 82 LEU A C 1
ATOM 612 O O . LEU A 1 82 ? -9.540 -0.714 11.016 1.00 97.88 82 LEU A O 1
ATOM 616 N N . LEU A 1 83 ? -7.842 -2.115 10.580 1.00 97.88 83 LEU A N 1
ATOM 617 C CA . LEU A 1 83 ? -6.784 -1.313 11.189 1.00 97.88 83 LEU A CA 1
ATOM 618 C C . LEU A 1 83 ? -6.071 -0.470 10.130 1.00 97.88 83 LEU A C 1
ATOM 620 O O . LEU A 1 83 ? -5.686 -0.988 9.081 1.00 97.88 83 LEU A O 1
ATOM 624 N N . GLU A 1 84 ? -5.817 0.803 10.427 1.00 95.38 84 GLU A N 1
ATOM 625 C CA . GLU A 1 84 ? -4.809 1.579 9.700 1.00 95.38 84 GLU A CA 1
ATOM 626 C C . GLU A 1 84 ? -3.412 0.955 9.816 1.00 95.38 84 GLU A C 1
ATOM 628 O O . GLU A 1 84 ? -3.104 0.196 10.738 1.00 95.38 84 GLU A O 1
ATOM 633 N N . THR A 1 85 ? -2.546 1.288 8.861 1.00 93.38 85 THR A N 1
ATOM 634 C CA . THR A 1 85 ? -1.161 0.809 8.866 1.00 93.38 85 THR A CA 1
ATOM 635 C C . THR A 1 85 ? -0.246 1.697 9.718 1.00 93.38 85 THR A C 1
ATOM 637 O O . THR A 1 85 ? -0.353 2.927 9.640 1.00 93.38 85 THR A O 1
ATOM 640 N N . PRO A 1 86 ? 0.736 1.123 10.438 1.00 93.25 86 PRO A N 1
ATOM 641 C CA . PRO A 1 86 ? 0.956 -0.301 10.684 1.00 93.25 86 PRO A CA 1
ATOM 642 C C . PRO A 1 86 ? 0.073 -0.834 11.830 1.00 93.25 86 PRO A C 1
ATOM 644 O O . PRO A 1 86 ? -0.403 -0.076 12.673 1.00 93.25 86 PRO A O 1
ATOM 647 N N . ALA A 1 87 ? -0.093 -2.160 11.890 1.00 93.94 87 ALA A N 1
ATOM 648 C CA . ALA A 1 87 ? -0.888 -2.824 12.930 1.00 93.94 87 ALA A CA 1
ATOM 649 C C . ALA A 1 87 ? -0.241 -2.782 14.330 1.00 93.94 87 ALA A C 1
ATOM 651 O O . ALA A 1 87 ? -0.943 -2.877 15.333 1.00 93.94 87 ALA A O 1
ATOM 652 N N . ALA A 1 88 ? 1.083 -2.629 14.394 1.00 94.81 88 ALA A N 1
ATOM 653 C CA . ALA A 1 88 ? 1.865 -2.397 15.605 1.00 94.81 88 ALA A CA 1
ATOM 654 C C . ALA A 1 88 ? 3.154 -1.630 15.250 1.00 94.81 88 ALA A C 1
ATOM 656 O O . ALA A 1 88 ? 3.522 -1.542 14.076 1.00 94.81 88 ALA A O 1
ATOM 657 N N . GLY A 1 89 ? 3.831 -1.064 16.253 1.00 91.44 89 GLY A N 1
ATOM 658 C CA . GLY A 1 89 ? 4.992 -0.188 16.046 1.00 91.44 89 GLY A CA 1
ATOM 659 C C . GLY A 1 89 ? 6.307 -0.893 15.685 1.00 91.44 89 GLY A C 1
ATOM 660 O O . GLY A 1 89 ? 7.180 -0.263 15.094 1.00 91.44 89 GLY A O 1
ATOM 661 N N . ASN A 1 90 ? 6.461 -2.175 16.021 1.00 92.44 90 ASN A N 1
ATOM 662 C CA . ASN A 1 90 ? 7.686 -2.954 15.808 1.00 92.44 90 ASN A CA 1
ATOM 663 C C . ASN A 1 90 ? 7.383 -4.452 15.617 1.00 92.44 90 ASN A C 1
ATOM 665 O O . ASN A 1 90 ? 6.229 -4.879 15.712 1.00 92.44 90 ASN A O 1
ATOM 669 N N . THR A 1 91 ? 8.420 -5.237 15.320 1.00 92.50 91 THR A N 1
ATOM 670 C CA . THR A 1 91 ? 8.317 -6.678 15.048 1.00 92.50 91 THR A CA 1
ATOM 671 C C . THR A 1 91 ? 7.746 -7.441 16.238 1.00 92.50 91 THR A C 1
ATOM 673 O O . THR A 1 91 ? 6.791 -8.194 16.071 1.00 92.50 91 THR A O 1
ATOM 676 N N . GLU A 1 92 ? 8.248 -7.185 17.445 1.00 95.81 92 GLU A N 1
ATOM 677 C CA . GLU A 1 92 ? 7.802 -7.844 18.674 1.00 95.81 92 GLU A CA 1
ATOM 678 C C . GLU A 1 92 ? 6.311 -7.576 18.931 1.00 95.81 92 GLU A C 1
ATOM 680 O O . GLU A 1 92 ? 5.551 -8.473 19.298 1.00 95.81 92 GLU A O 1
ATOM 685 N N . GLY A 1 93 ? 5.864 -6.343 18.680 1.00 95.75 93 GLY A N 1
ATOM 686 C CA . GLY A 1 93 ? 4.466 -5.940 18.777 1.00 95.75 93 GLY A CA 1
ATOM 687 C C . GLY A 1 93 ? 3.577 -6.592 17.717 1.00 95.75 93 GLY A C 1
ATOM 688 O O . GLY A 1 93 ? 2.442 -6.956 18.024 1.00 95.75 93 GLY A O 1
ATOM 689 N N . LEU A 1 94 ? 4.078 -6.776 16.490 1.00 95.12 94 LEU A N 1
ATOM 690 C CA . LEU A 1 94 ? 3.364 -7.491 15.426 1.00 95.12 94 LEU A CA 1
ATOM 691 C C . LEU A 1 94 ? 3.215 -8.979 15.758 1.00 95.12 94 LEU A C 1
ATOM 693 O O . LEU A 1 94 ? 2.125 -9.527 15.607 1.00 95.12 94 LEU A O 1
ATOM 697 N N . GLU A 1 95 ? 4.276 -9.620 16.246 1.00 96.19 95 GLU A N 1
ATOM 698 C CA . GLU A 1 95 ? 4.256 -11.021 16.679 1.00 96.19 95 GLU A CA 1
ATOM 699 C C . GLU A 1 95 ? 3.323 -11.227 17.872 1.00 96.19 95 GLU A C 1
ATOM 701 O O . GLU A 1 95 ? 2.541 -12.179 17.892 1.00 96.19 95 GLU A O 1
ATOM 706 N N . ALA A 1 96 ? 3.362 -10.318 18.850 1.00 97.56 96 ALA A N 1
ATOM 707 C CA . ALA A 1 96 ? 2.446 -10.336 19.981 1.00 97.56 96 ALA A CA 1
ATOM 708 C C . ALA A 1 96 ? 0.995 -10.197 19.539 1.00 97.56 96 ALA A C 1
ATOM 710 O O . ALA A 1 96 ? 0.167 -11.027 19.900 1.00 97.56 96 ALA A O 1
ATOM 711 N N . LEU A 1 97 ? 0.697 -9.202 18.703 1.00 97.56 97 LEU A N 1
ATOM 712 C CA . LEU A 1 97 ? -0.646 -9.027 18.175 1.00 97.56 97 LEU A CA 1
ATOM 713 C C . LEU A 1 97 ? -1.104 -10.274 17.407 1.00 97.56 97 LEU A C 1
ATOM 715 O O . LEU A 1 97 ? -2.210 -10.748 17.639 1.00 97.56 97 LEU A O 1
ATOM 719 N N . TRP A 1 98 ? -0.259 -10.840 16.541 1.00 96.81 98 TRP A N 1
ATOM 720 C CA . TRP A 1 98 ? -0.590 -12.042 15.776 1.00 96.81 98 TRP A CA 1
ATOM 721 C C . TRP A 1 98 ? -0.893 -13.252 16.664 1.00 96.81 98 TRP A C 1
ATOM 723 O O . TRP A 1 98 ? -1.864 -13.959 16.402 1.00 96.81 98 TRP A O 1
ATOM 733 N N . ARG A 1 99 ? -0.113 -13.479 17.729 1.00 97.94 99 ARG A N 1
ATOM 734 C CA . ARG A 1 99 ? -0.398 -14.541 18.709 1.00 97.94 99 ARG A CA 1
ATOM 735 C C . ARG A 1 99 ? -1.770 -14.369 19.356 1.00 97.94 99 ARG A C 1
ATOM 737 O O . ARG A 1 99 ? -2.473 -15.357 19.536 1.00 97.94 99 ARG A O 1
ATOM 744 N N . ASP A 1 100 ? -2.146 -13.132 19.661 1.00 97.94 100 ASP A N 1
ATOM 745 C CA . ASP A 1 100 ? -3.377 -12.837 20.393 1.00 97.94 100 ASP A CA 1
ATOM 746 C C . ASP A 1 100 ? -4.626 -12.910 19.498 1.00 97.94 100 ASP A C 1
ATOM 748 O O . ASP A 1 100 ? -5.678 -13.361 19.943 1.00 97.94 100 ASP A O 1
ATOM 752 N N . VAL A 1 101 ? -4.533 -12.468 18.236 1.00 98.12 101 VAL A N 1
ATOM 753 C CA . VAL A 1 101 ? -5.715 -12.293 17.365 1.00 98.12 101 VAL A CA 1
ATOM 754 C C . VAL A 1 101 ? -5.683 -13.083 16.060 1.00 98.12 101 VAL A C 1
ATOM 756 O O . VAL A 1 101 ? -6.705 -13.160 15.378 1.00 98.12 101 VAL A O 1
ATOM 759 N N . GLY A 1 102 ? -4.551 -13.674 15.678 1.00 96.12 102 GLY A N 1
ATOM 760 C CA . GLY A 1 102 ? -4.351 -14.278 14.355 1.00 96.12 102 GLY A CA 1
ATOM 761 C C . GLY A 1 102 ? -5.300 -15.440 14.055 1.00 96.12 102 GLY A C 1
ATOM 762 O O . GLY A 1 102 ? -5.779 -15.570 12.930 1.00 96.12 102 GLY A O 1
ATOM 763 N N . ALA A 1 103 ? -5.651 -16.232 15.073 1.00 97.31 103 ALA A N 1
ATOM 764 C CA . ALA A 1 103 ? -6.592 -17.345 14.939 1.00 97.31 103 ALA A CA 1
ATOM 765 C C . ALA A 1 103 ? -8.060 -16.903 14.766 1.00 97.31 103 ALA A C 1
ATOM 767 O O . ALA A 1 103 ? -8.891 -17.716 14.371 1.00 97.31 103 ALA A O 1
ATOM 768 N N . SER A 1 104 ? -8.391 -15.635 15.041 1.00 97.81 104 SER A N 1
ATOM 769 C CA . SER A 1 104 ? -9.779 -15.148 14.996 1.00 97.81 104 SER A CA 1
ATOM 770 C C . SER A 1 104 ? -10.336 -14.998 13.578 1.00 97.81 104 SER A C 1
ATOM 772 O O . SER A 1 104 ? -11.542 -15.099 13.379 1.00 97.81 104 SER A O 1
ATOM 774 N N . GLY A 1 105 ? -9.482 -14.693 12.593 1.00 96.62 105 GLY A N 1
ATOM 775 C CA . GLY A 1 105 ? -9.920 -14.300 11.249 1.00 96.62 105 GLY A CA 1
ATOM 776 C C . GLY A 1 105 ? -10.678 -12.962 11.179 1.00 96.62 105 GLY A C 1
ATOM 777 O O . GLY A 1 105 ? -11.234 -12.645 10.131 1.00 96.62 105 GLY A O 1
ATOM 778 N N . LEU A 1 106 ? -10.706 -12.170 12.260 1.00 98.12 106 LEU A N 1
ATOM 779 C CA . LEU A 1 106 ? -11.497 -10.933 12.365 1.00 98.12 106 LEU A CA 1
ATOM 780 C C . LEU A 1 106 ? -10.705 -9.648 12.081 1.00 98.12 106 LEU A C 1
ATOM 782 O O . LEU A 1 106 ? -11.294 -8.570 12.013 1.00 98.12 106 LEU A O 1
ATOM 786 N N . VAL A 1 107 ? -9.382 -9.730 11.923 1.00 98.12 107 VAL A N 1
ATOM 787 C CA . VAL A 1 107 ? -8.506 -8.557 11.790 1.00 98.12 107 VAL A CA 1
ATOM 788 C C . VAL A 1 107 ? -8.022 -8.388 10.354 1.00 98.12 107 VAL A C 1
ATOM 790 O O . VAL A 1 107 ? -7.370 -9.271 9.801 1.00 98.12 107 VAL A O 1
ATOM 793 N N . GLN A 1 108 ? -8.270 -7.212 9.778 1.00 97.00 108 GLN A N 1
ATOM 794 C CA . GLN A 1 108 ? -7.743 -6.792 8.483 1.00 97.00 108 GLN A CA 1
ATOM 795 C C . GLN A 1 108 ? -6.883 -5.538 8.655 1.00 97.00 108 GLN A C 1
ATOM 797 O O . GLN A 1 108 ? -7.302 -4.561 9.267 1.00 97.00 108 GLN A O 1
ATOM 802 N N . VAL A 1 109 ? -5.693 -5.527 8.054 1.00 96.06 109 VAL A N 1
ATOM 803 C CA . VAL A 1 109 ? -4.848 -4.326 7.970 1.00 96.06 109 VAL A CA 1
ATOM 804 C C . VAL A 1 109 ? -5.088 -3.641 6.625 1.00 96.06 109 VAL A C 1
ATOM 806 O O . VAL A 1 109 ? -5.095 -4.297 5.577 1.00 96.06 109 VAL A O 1
ATOM 809 N N . ALA A 1 110 ? -5.297 -2.327 6.646 1.00 95.06 110 ALA A N 1
ATOM 810 C CA . ALA A 1 110 ? -5.634 -1.505 5.489 1.00 95.06 110 ALA A CA 1
ATOM 811 C C . ALA A 1 110 ? -4.406 -1.161 4.622 1.00 95.06 110 ALA A C 1
ATOM 813 O O . ALA A 1 110 ? -4.076 0.005 4.405 1.00 95.06 110 ALA A O 1
ATOM 814 N N . GLU A 1 111 ? -3.720 -2.179 4.097 1.00 94.62 111 GLU A N 1
ATOM 815 C CA . GLU A 1 111 ? -2.660 -1.971 3.107 1.00 94.62 111 GLU A CA 1
ATOM 816 C C . GLU A 1 111 ? -3.266 -1.530 1.763 1.00 94.62 111 GLU A C 1
ATOM 818 O O . GLU A 1 111 ? -3.800 -2.328 0.986 1.00 94.62 111 GLU A O 1
ATOM 823 N N . GLN A 1 112 ? -3.223 -0.221 1.523 1.00 92.56 112 GLN A N 1
ATOM 824 C CA . GLN A 1 112 ? -3.925 0.433 0.422 1.00 92.56 112 GLN A CA 1
ATOM 825 C C . GLN A 1 112 ? -3.110 0.538 -0.870 1.00 92.56 112 GLN A C 1
ATOM 827 O O . GLN A 1 112 ? -3.705 0.672 -1.938 1.00 92.56 112 GLN A O 1
ATOM 832 N N . TYR A 1 113 ? -1.774 0.485 -0.821 1.00 94.06 113 TYR A N 1
ATOM 833 C CA . TYR A 1 113 ? -0.956 0.858 -1.983 1.00 94.06 113 TYR A CA 1
ATOM 834 C C . TYR A 1 113 ? -1.154 -0.032 -3.212 1.00 94.06 113 TYR A C 1
ATOM 836 O O . TYR A 1 113 ? -1.310 0.526 -4.297 1.00 94.06 113 TYR A O 1
ATOM 844 N N . PRO A 1 114 ? -1.257 -1.371 -3.098 1.00 94.75 114 PRO A N 1
ATOM 845 C CA . PRO A 1 114 ? -1.602 -2.215 -4.245 1.00 94.75 114 PRO A CA 1
ATOM 846 C C . PRO A 1 114 ? -2.968 -1.886 -4.870 1.00 94.75 114 PRO A C 1
ATOM 848 O O . PRO A 1 114 ? -3.212 -2.208 -6.029 1.00 94.75 114 PRO A O 1
ATOM 851 N N . ARG A 1 115 ? -3.869 -1.245 -4.112 1.00 92.69 115 ARG A N 1
ATOM 852 C CA . ARG A 1 115 ? -5.222 -0.873 -4.555 1.00 92.69 115 ARG A CA 1
ATOM 853 C C . ARG A 1 115 ? -5.308 0.543 -5.118 1.00 92.69 115 ARG A C 1
ATOM 855 O O . ARG A 1 115 ? -6.345 0.900 -5.670 1.00 92.69 115 ARG A O 1
ATOM 862 N N . TYR A 1 116 ? -4.253 1.352 -5.004 1.00 91.38 116 TYR A N 1
ATOM 863 C CA . TYR A 1 116 ? -4.235 2.672 -5.631 1.00 91.38 116 TYR A CA 1
ATOM 864 C C . TYR A 1 116 ? -4.353 2.518 -7.150 1.00 91.38 116 TYR A C 1
ATOM 866 O O . TYR A 1 116 ? -3.638 1.684 -7.705 1.00 91.38 116 TYR A O 1
ATOM 874 N N . PRO A 1 117 ? -5.170 3.335 -7.844 1.00 92.00 117 PRO A N 1
ATOM 875 C CA . PRO A 1 117 ? -5.448 3.178 -9.271 1.00 92.00 117 PRO A CA 1
ATOM 876 C C . PRO A 1 117 ? -4.226 2.902 -10.150 1.00 92.00 117 PRO A C 1
ATOM 878 O O . PRO A 1 117 ? -4.221 1.947 -10.922 1.00 92.00 117 PRO A O 1
ATOM 881 N N . SER A 1 118 ? -3.161 3.694 -9.996 1.00 93.38 118 SER A N 1
ATOM 882 C CA . SER A 1 118 ? -1.937 3.528 -10.786 1.00 93.38 118 SER A CA 1
ATOM 883 C C . SER A 1 118 ? -1.219 2.210 -10.480 1.00 93.38 118 SER A C 1
ATOM 885 O O . SER A 1 118 ? -0.761 1.535 -11.395 1.00 93.38 118 SER A O 1
ATOM 887 N N . HIS A 1 119 ? -1.141 1.804 -9.209 1.00 95.94 119 HIS A N 1
ATOM 888 C CA . HIS A 1 119 ? -0.530 0.527 -8.830 1.00 95.94 119 HIS A CA 1
ATOM 889 C C . HIS A 1 119 ? -1.389 -0.664 -9.255 1.00 95.94 119 HIS A C 1
ATOM 891 O O . HIS A 1 119 ? -0.851 -1.624 -9.792 1.00 95.94 119 HIS A O 1
ATOM 897 N N . ALA A 1 120 ? -2.711 -0.579 -9.102 1.00 95.94 120 ALA A N 1
ATOM 898 C CA . ALA A 1 120 ? -3.640 -1.600 -9.568 1.00 95.94 120 ALA A CA 1
ATOM 899 C C . ALA A 1 120 ? -3.539 -1.800 -11.089 1.00 95.94 120 ALA A C 1
ATOM 901 O O . ALA A 1 120 ? -3.512 -2.937 -11.555 1.00 95.94 120 ALA A O 1
ATOM 902 N N . ALA A 1 121 ? -3.401 -0.715 -11.861 1.00 96.50 121 ALA A N 1
ATOM 903 C CA . ALA A 1 121 ? -3.208 -0.800 -13.304 1.00 96.50 121 ALA A CA 1
ATOM 904 C C . ALA A 1 121 ? -1.881 -1.477 -13.678 1.00 96.50 121 ALA A C 1
ATOM 906 O O . ALA A 1 121 ? -1.862 -2.372 -14.521 1.00 96.50 121 ALA A O 1
ATOM 907 N N . ARG A 1 122 ? -0.780 -1.106 -13.012 1.00 97.69 122 ARG A N 1
ATOM 908 C CA . ARG A 1 122 ? 0.532 -1.747 -13.208 1.00 97.69 122 ARG A CA 1
ATOM 909 C C . ARG A 1 122 ? 0.497 -3.222 -12.826 1.00 97.69 122 ARG A C 1
ATOM 911 O O . ARG A 1 122 ? 1.018 -4.052 -13.560 1.00 97.69 122 ARG A O 1
ATOM 918 N N . LEU A 1 123 ? -0.162 -3.563 -11.718 1.00 97.69 123 LEU A N 1
ATOM 919 C CA . LEU A 1 123 ? -0.378 -4.946 -11.294 1.00 97.69 123 LEU A CA 1
ATOM 920 C C . LEU A 1 123 ? -1.200 -5.729 -12.317 1.00 97.69 123 LEU A C 1
ATOM 922 O O . LEU A 1 123 ? -0.859 -6.872 -12.600 1.00 97.69 123 LEU A O 1
ATOM 926 N N . ALA A 1 124 ? -2.235 -5.129 -12.911 1.00 97.31 124 ALA A N 1
ATOM 927 C CA . ALA A 1 124 ? -3.014 -5.766 -13.970 1.00 97.31 124 ALA A CA 1
ATOM 928 C C . ALA A 1 124 ? -2.158 -6.051 -15.216 1.00 97.31 124 ALA A C 1
ATOM 930 O O . ALA A 1 124 ? -2.244 -7.143 -15.778 1.00 97.31 124 ALA A O 1
ATOM 931 N N . VAL A 1 125 ? -1.284 -5.117 -15.610 1.00 98.00 125 VAL A N 1
ATOM 932 C CA . VAL A 1 125 ? -0.316 -5.332 -16.699 1.00 98.00 125 VAL A CA 1
ATOM 933 C C . VAL A 1 125 ? 0.663 -6.449 -16.340 1.00 98.00 125 VAL A C 1
ATOM 935 O O . VAL A 1 125 ? 0.805 -7.393 -17.113 1.00 98.00 125 VAL A O 1
ATOM 938 N N . THR A 1 126 ? 1.274 -6.424 -15.153 1.00 98.00 126 THR A N 1
ATOM 939 C CA . THR A 1 126 ? 2.157 -7.507 -14.688 1.00 98.00 126 THR A CA 1
ATOM 940 C C . THR A 1 126 ? 1.442 -8.866 -14.699 1.00 98.00 126 THR A C 1
ATOM 942 O O . THR A 1 126 ? 1.963 -9.836 -15.245 1.00 98.00 126 THR A O 1
ATOM 945 N N . ALA A 1 127 ? 0.221 -8.935 -14.163 1.00 96.56 127 ALA A N 1
ATOM 946 C CA . ALA A 1 127 ? -0.569 -10.162 -14.064 1.00 96.56 127 ALA A CA 1
ATOM 947 C C . ALA A 1 127 ? -1.063 -10.688 -15.421 1.00 96.56 127 ALA A C 1
ATOM 949 O O . ALA A 1 127 ? -1.344 -11.878 -15.548 1.00 96.56 127 ALA A O 1
ATOM 950 N N . SER A 1 128 ? -1.141 -9.833 -16.445 1.00 96.50 128 SER A N 1
ATOM 951 C CA . SER A 1 128 ? -1.438 -10.259 -17.818 1.00 96.50 128 SER A CA 1
ATOM 952 C C . SER A 1 128 ? -0.291 -11.046 -18.467 1.00 96.50 128 SER A C 1
ATOM 954 O O . SER A 1 128 ? -0.442 -11.555 -19.570 1.00 96.50 128 SER A O 1
ATOM 956 N N . GLY A 1 129 ? 0.881 -11.138 -17.831 1.00 96.94 129 GLY A N 1
ATOM 957 C CA . GLY A 1 129 ? 2.004 -11.921 -18.349 1.00 96.94 129 GLY A CA 1
ATOM 958 C C . GLY A 1 129 ? 2.657 -11.341 -19.606 1.00 96.94 129 GLY A C 1
ATOM 959 O O . GLY A 1 129 ? 3.495 -12.010 -20.206 1.00 96.94 129 GLY A O 1
ATOM 960 N N . VAL A 1 130 ? 2.332 -10.103 -20.003 1.00 97.56 130 VAL A N 1
ATOM 961 C CA . VAL A 1 130 ? 2.948 -9.443 -21.172 1.00 97.56 130 VAL A CA 1
ATOM 962 C C . VAL A 1 130 ? 4.460 -9.259 -21.028 1.00 97.56 130 VAL A C 1
ATOM 964 O O . VAL A 1 130 ? 5.159 -9.229 -22.033 1.00 97.56 130 VAL A O 1
ATOM 967 N N . ILE A 1 131 ? 4.965 -9.193 -19.791 1.00 98.56 131 ILE A N 1
ATOM 968 C CA . ILE A 1 131 ? 6.401 -9.185 -19.465 1.00 98.56 131 ILE A CA 1
ATOM 969 C C . ILE A 1 131 ? 6.923 -10.569 -19.031 1.00 98.56 131 ILE A C 1
ATOM 971 O O . ILE A 1 131 ? 8.032 -10.687 -18.517 1.00 98.56 131 ILE A O 1
ATOM 975 N N . GLY A 1 132 ? 6.152 -11.641 -19.234 1.00 98.38 132 GLY A N 1
ATOM 976 C CA . GLY A 1 132 ? 6.494 -12.994 -18.792 1.00 98.38 132 GLY A CA 1
ATOM 977 C C . GLY A 1 132 ? 6.343 -13.182 -17.281 1.00 98.38 132 GLY A C 1
ATOM 978 O O . GLY A 1 132 ? 5.481 -12.568 -16.655 1.00 98.38 132 GLY A O 1
ATOM 979 N N . THR A 1 133 ? 7.168 -14.052 -16.693 1.00 98.38 133 THR A N 1
ATOM 980 C CA . THR A 1 133 ? 7.178 -14.299 -15.243 1.00 98.38 133 THR A CA 1
ATOM 981 C C . THR A 1 133 ? 7.975 -13.203 -14.535 1.00 98.38 133 THR A C 1
ATOM 983 O O . THR A 1 133 ? 9.163 -13.073 -14.827 1.00 98.38 133 THR A O 1
ATOM 986 N N . PRO A 1 134 ? 7.383 -12.433 -13.604 1.00 98.62 134 PRO A N 1
ATOM 987 C CA . PRO A 1 134 ? 8.111 -11.422 -12.840 1.00 98.62 134 PRO A CA 1
ATOM 988 C C . PRO A 1 134 ? 9.171 -12.049 -11.925 1.00 98.62 134 PRO A C 1
ATOM 990 O O . PRO A 1 134 ? 8.884 -12.997 -11.193 1.00 98.62 134 PRO A O 1
ATOM 993 N N . THR A 1 135 ? 10.385 -11.504 -11.939 1.00 98.56 135 THR A N 1
ATOM 994 C CA . THR A 1 135 ? 11.529 -11.991 -11.146 1.00 98.56 135 THR A CA 1
ATOM 995 C C . THR A 1 135 ? 12.163 -10.906 -10.281 1.00 98.56 135 THR A C 1
ATOM 997 O O . THR A 1 135 ? 12.810 -11.217 -9.282 1.00 98.56 135 THR A O 1
ATOM 1000 N N . GLN A 1 136 ? 11.960 -9.627 -1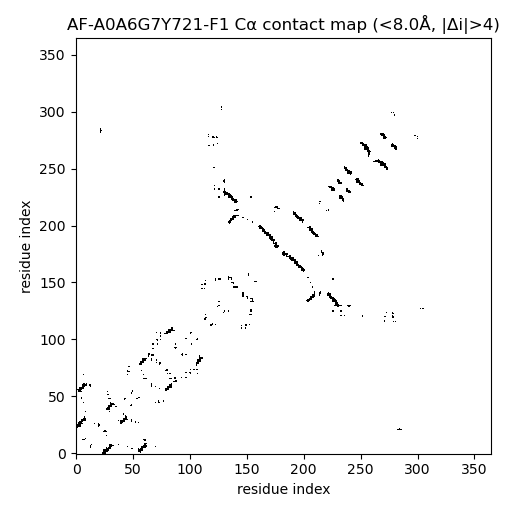0.600 1.00 98.69 136 GLN A N 1
ATOM 1001 C CA . GLN A 1 136 ? 12.502 -8.536 -9.796 1.00 98.69 136 GLN A CA 1
ATOM 1002 C C . GLN A 1 136 ? 11.564 -7.335 -9.751 1.00 98.69 136 GLN A C 1
ATOM 1004 O O . GLN A 1 136 ? 10.962 -6.973 -10.760 1.00 98.69 136 GLN A O 1
ATOM 1009 N N . VAL A 1 137 ? 11.479 -6.685 -8.588 1.00 98.69 137 VAL A N 1
ATOM 1010 C CA . VAL A 1 137 ? 10.742 -5.425 -8.417 1.00 98.69 137 VAL A CA 1
ATOM 1011 C C . VAL A 1 137 ? 11.626 -4.382 -7.748 1.00 98.69 137 VAL A C 1
ATOM 1013 O O . VAL A 1 137 ? 12.217 -4.649 -6.708 1.00 98.69 137 VAL A O 1
ATOM 1016 N N . GLN A 1 138 ? 11.685 -3.174 -8.299 1.00 98.31 138 GLN A N 1
ATOM 1017 C CA . GLN A 1 138 ? 12.354 -2.031 -7.685 1.00 98.31 138 GLN A CA 1
ATOM 1018 C C . GLN A 1 138 ? 11.324 -0.998 -7.240 1.00 98.31 138 GLN A C 1
ATOM 1020 O O . GLN A 1 138 ? 10.492 -0.583 -8.041 1.00 98.31 138 GLN A O 1
ATOM 1025 N N . VAL A 1 139 ? 11.390 -0.550 -5.986 1.00 97.44 139 VAL A N 1
ATOM 1026 C CA . VAL A 1 139 ? 10.452 0.426 -5.419 1.00 97.44 139 VAL A CA 1
ATOM 1027 C C . VAL A 1 139 ? 11.203 1.610 -4.818 1.00 97.44 139 VAL A C 1
ATOM 1029 O O . VAL A 1 139 ? 12.004 1.451 -3.900 1.00 97.44 139 VAL A O 1
ATOM 1032 N N . SER A 1 140 ? 10.872 2.808 -5.303 1.00 94.69 140 SER A N 1
ATOM 1033 C CA . SER A 1 140 ? 11.298 4.104 -4.752 1.00 94.69 140 SER A CA 1
ATOM 1034 C C . SER A 1 140 ? 10.118 5.072 -4.564 1.00 94.69 140 SER A C 1
ATOM 1036 O O . SER A 1 140 ? 10.267 6.276 -4.371 1.00 94.69 140 SER A O 1
ATOM 1038 N N . SER A 1 141 ? 8.886 4.572 -4.645 1.00 88.81 141 SER A N 1
ATOM 1039 C CA . SER A 1 141 ? 7.674 5.395 -4.581 1.00 88.81 141 SER A CA 1
ATOM 1040 C C . SER A 1 141 ? 7.035 5.465 -3.194 1.00 88.81 141 SER A C 1
ATOM 1042 O O . SER A 1 141 ? 6.254 6.379 -2.935 1.00 88.81 141 SER A O 1
ATOM 1044 N N . THR A 1 142 ? 7.307 4.494 -2.321 1.00 90.62 142 THR A N 1
ATOM 1045 C CA . THR A 1 142 ? 6.521 4.250 -1.102 1.00 90.62 142 THR A CA 1
ATOM 1046 C C . THR A 1 142 ? 7.399 3.759 0.030 1.00 90.62 142 THR A C 1
ATOM 1048 O O . THR A 1 142 ? 8.313 2.982 -0.209 1.00 90.62 142 THR A O 1
ATOM 1051 N N . GLN A 1 143 ? 7.089 4.157 1.257 1.00 91.38 143 GLN A N 1
ATOM 1052 C CA . GLN A 1 143 ? 7.878 3.810 2.436 1.00 91.38 143 GLN A CA 1
ATOM 1053 C C . GLN A 1 143 ? 7.613 2.386 2.954 1.00 91.38 143 GLN A C 1
ATOM 1055 O O . GLN A 1 143 ? 6.478 1.910 2.936 1.00 91.38 143 GLN A O 1
ATOM 1060 N N . THR A 1 144 ? 8.665 1.759 3.480 1.00 89.12 144 THR A N 1
ATOM 1061 C CA . THR A 1 144 ? 8.629 0.611 4.403 1.00 89.12 144 THR A CA 1
ATOM 1062 C C . THR A 1 144 ? 7.756 -0.563 3.927 1.00 89.12 144 THR A C 1
ATOM 1064 O O . THR A 1 144 ? 7.987 -1.118 2.853 1.00 89.12 144 THR A O 1
ATOM 1067 N N . TYR A 1 145 ? 6.767 -0.977 4.721 1.00 91.31 145 TYR A N 1
ATOM 1068 C CA . TYR A 1 145 ? 5.917 -2.143 4.477 1.00 91.31 145 TYR A CA 1
ATOM 1069 C C . TYR A 1 145 ? 5.065 -2.002 3.211 1.00 91.31 145 TYR A C 1
ATOM 1071 O O . TYR A 1 145 ? 4.810 -3.006 2.550 1.00 91.31 145 TYR A O 1
ATOM 1079 N N . HIS A 1 146 ? 4.718 -0.777 2.802 1.00 95.19 146 HIS A N 1
ATOM 1080 C CA . HIS A 1 146 ? 4.005 -0.543 1.546 1.00 95.19 146 HIS A CA 1
ATOM 1081 C C . HIS A 1 146 ? 4.844 -0.969 0.335 1.00 95.19 146 HIS A C 1
ATOM 1083 O O . HIS A 1 146 ? 4.318 -1.546 -0.617 1.00 95.19 146 HIS A O 1
ATOM 1089 N N . ALA A 1 147 ? 6.162 -0.740 0.382 1.00 96.19 147 ALA A N 1
ATOM 1090 C CA . ALA A 1 147 ? 7.061 -1.196 -0.672 1.00 96.19 147 ALA A CA 1
ATOM 1091 C C . ALA A 1 147 ? 7.119 -2.725 -0.729 1.00 96.19 147 ALA A C 1
ATOM 1093 O O . ALA A 1 147 ? 7.019 -3.297 -1.811 1.00 96.19 147 ALA A O 1
ATOM 1094 N N . VAL A 1 148 ? 7.199 -3.393 0.427 1.00 96.19 148 VAL A N 1
ATOM 1095 C CA . VAL A 1 148 ? 7.184 -4.864 0.500 1.00 96.19 148 VAL A CA 1
ATOM 1096 C C . VAL A 1 148 ? 5.858 -5.429 -0.020 1.00 96.19 148 VAL A C 1
ATOM 1098 O O . VAL A 1 148 ? 5.862 -6.419 -0.752 1.00 96.19 148 VAL A O 1
ATOM 1101 N N . ALA A 1 149 ? 4.731 -4.784 0.295 1.00 96.62 149 ALA A N 1
ATOM 1102 C CA . ALA A 1 149 ? 3.420 -5.160 -0.226 1.00 96.62 149 ALA A CA 1
ATOM 1103 C C . ALA A 1 149 ? 3.364 -5.060 -1.759 1.00 96.62 149 ALA A C 1
ATOM 1105 O O . ALA A 1 149 ? 2.897 -5.992 -2.414 1.00 96.62 149 ALA A O 1
ATOM 1106 N N . LEU A 1 150 ? 3.894 -3.979 -2.343 1.00 97.50 150 LEU A N 1
ATOM 1107 C CA . LEU A 1 150 ? 3.994 -3.824 -3.798 1.00 97.50 150 LEU A CA 1
ATOM 1108 C C . LEU A 1 150 ? 4.926 -4.866 -4.432 1.00 97.50 150 LEU A C 1
ATOM 1110 O O . LEU A 1 150 ? 4.552 -5.476 -5.432 1.00 97.50 150 LEU A O 1
ATOM 1114 N N . MET A 1 151 ? 6.103 -5.110 -3.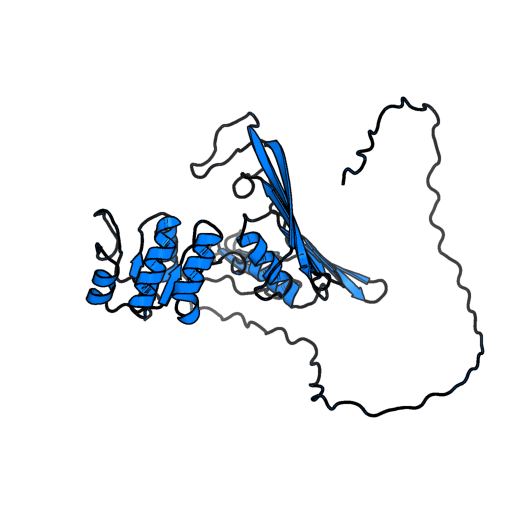845 1.00 98.31 151 MET A N 1
ATOM 1115 C CA . MET A 1 151 ? 7.045 -6.129 -4.328 1.00 98.31 151 MET A CA 1
ATOM 1116 C C . MET A 1 151 ? 6.385 -7.507 -4.384 1.00 98.31 151 MET A C 1
ATOM 1118 O O . MET A 1 151 ? 6.396 -8.154 -5.430 1.00 98.31 151 MET A O 1
ATOM 1122 N N . ARG A 1 152 ? 5.751 -7.938 -3.286 1.00 97.88 152 ARG A N 1
ATOM 1123 C CA . ARG A 1 152 ? 5.065 -9.236 -3.233 1.00 97.88 152 ARG A CA 1
ATOM 1124 C C . ARG A 1 152 ? 3.909 -9.316 -4.221 1.00 97.88 152 ARG A C 1
ATOM 1126 O O . ARG A 1 152 ? 3.777 -10.333 -4.896 1.00 97.88 152 ARG A O 1
ATOM 1133 N N . ALA A 1 153 ? 3.117 -8.250 -4.341 1.00 97.69 153 ALA A N 1
ATOM 1134 C CA . ALA A 1 153 ? 1.993 -8.207 -5.269 1.00 97.69 153 ALA A CA 1
ATOM 1135 C C . ALA A 1 153 ? 2.444 -8.381 -6.730 1.00 97.69 153 ALA A C 1
ATOM 1137 O O . ALA A 1 153 ? 1.873 -9.201 -7.444 1.00 97.69 153 ALA A O 1
ATOM 1138 N N . HIS A 1 154 ? 3.498 -7.680 -7.162 1.00 98.31 154 HIS A N 1
ATOM 1139 C CA . HIS A 1 154 ? 4.025 -7.812 -8.525 1.00 98.31 154 HIS A CA 1
ATOM 1140 C C . HIS A 1 154 ? 4.720 -9.155 -8.775 1.00 98.31 154 HIS A C 1
ATOM 1142 O O . HIS A 1 154 ? 4.610 -9.700 -9.869 1.00 98.31 154 HIS A O 1
ATOM 1148 N N . LEU A 1 155 ? 5.397 -9.719 -7.771 1.00 98.44 155 LEU A N 1
ATOM 1149 C CA . LEU A 1 155 ? 6.041 -11.035 -7.876 1.00 98.44 155 LEU A CA 1
ATOM 1150 C C . LEU A 1 155 ? 5.056 -12.211 -7.743 1.00 98.44 155 LEU A C 1
ATOM 1152 O O . LEU A 1 155 ? 5.468 -13.365 -7.866 1.00 98.44 155 LEU A O 1
ATOM 1156 N N . GLY A 1 156 ? 3.776 -11.946 -7.454 1.00 96.75 156 GLY A N 1
ATOM 1157 C CA . GLY A 1 156 ? 2.780 -12.987 -7.186 1.00 96.75 156 GLY A CA 1
ATOM 1158 C C . GLY A 1 156 ? 3.128 -13.843 -5.964 1.00 96.75 156 GLY A C 1
ATOM 1159 O O . GLY A 1 156 ? 2.838 -15.039 -5.941 1.00 96.75 156 GLY A O 1
ATOM 1160 N N . LEU A 1 157 ? 3.801 -13.256 -4.971 1.00 96.88 157 LEU A N 1
ATOM 1161 C CA . LEU A 1 157 ? 4.288 -13.961 -3.790 1.00 96.88 157 LEU A CA 1
ATOM 1162 C C . LEU A 1 157 ? 3.262 -13.933 -2.652 1.00 96.88 157 LEU A C 1
ATOM 1164 O O . LEU A 1 157 ? 2.706 -12.870 -2.358 1.00 96.88 157 LEU A O 1
ATOM 1168 N N . PRO A 1 158 ? 3.065 -15.057 -1.938 1.00 94.31 158 PRO A N 1
ATOM 1169 C CA . PRO A 1 158 ? 2.318 -15.047 -0.690 1.00 94.31 158 PRO A CA 1
ATOM 1170 C C . PRO A 1 158 ? 3.111 -14.334 0.417 1.00 94.31 158 PRO A C 1
ATOM 1172 O O . PRO A 1 158 ? 4.254 -13.894 0.237 1.00 94.31 158 PRO A O 1
ATOM 1175 N N . MET A 1 159 ? 2.510 -14.249 1.602 1.00 90.19 159 MET A N 1
ATOM 1176 C CA . MET A 1 159 ? 3.246 -13.920 2.822 1.00 90.19 159 MET A CA 1
ATOM 1177 C C . MET A 1 159 ? 4.302 -14.997 3.106 1.00 90.19 159 MET A C 1
ATOM 1179 O O . MET A 1 159 ? 4.086 -16.175 2.835 1.00 90.19 159 MET A O 1
ATOM 1183 N N . GLY A 1 160 ? 5.447 -14.591 3.648 1.00 91.31 160 GLY A N 1
ATOM 1184 C CA . GLY A 1 160 ? 6.551 -15.497 3.956 1.00 91.31 160 GLY A CA 1
ATOM 1185 C C . GLY A 1 160 ? 7.823 -14.741 4.316 1.00 91.31 160 GLY A C 1
ATOM 1186 O O . GLY A 1 160 ? 7.862 -13.513 4.232 1.00 91.31 160 GLY A O 1
ATOM 1187 N N . ALA A 1 161 ? 8.871 -15.463 4.698 1.00 93.12 161 ALA A N 1
ATOM 1188 C CA . ALA A 1 161 ? 10.164 -14.860 4.999 1.00 93.12 161 ALA A CA 1
ATOM 1189 C C . ALA A 1 161 ? 10.805 -14.221 3.750 1.00 93.12 161 ALA A C 1
ATOM 1191 O O . ALA A 1 161 ? 10.462 -14.547 2.614 1.00 93.12 161 ALA A O 1
ATOM 1192 N N . ALA A 1 162 ? 11.726 -13.291 3.979 1.00 96.00 162 ALA A N 1
ATOM 1193 C CA . ALA A 1 162 ? 12.648 -12.768 2.978 1.00 96.00 162 ALA A CA 1
ATOM 1194 C C . ALA A 1 162 ? 13.977 -12.470 3.677 1.00 96.00 162 ALA A C 1
ATOM 1196 O O . ALA A 1 162 ? 13.973 -11.996 4.816 1.00 96.00 162 ALA A O 1
ATOM 1197 N N . ARG A 1 163 ? 15.105 -12.733 3.018 1.00 97.81 163 ARG A N 1
ATOM 1198 C CA . ARG A 1 163 ? 16.411 -12.269 3.499 1.00 97.81 163 ARG A CA 1
ATOM 1199 C C . ARG A 1 163 ? 16.612 -10.842 3.006 1.00 97.81 163 ARG A C 1
ATOM 1201 O O . ARG A 1 163 ? 16.375 -10.561 1.836 1.00 97.81 163 ARG A O 1
ATOM 1208 N N . VAL A 1 164 ? 17.035 -9.945 3.891 1.00 97.88 164 VAL A N 1
ATOM 1209 C CA . VAL A 1 164 ? 17.217 -8.529 3.559 1.00 97.88 164 VAL A CA 1
ATOM 1210 C C . VAL A 1 164 ? 18.644 -8.111 3.871 1.00 97.88 164 VAL A C 1
ATOM 1212 O O . VAL A 1 164 ? 19.107 -8.294 4.995 1.00 97.88 164 VAL A O 1
ATOM 1215 N N . THR A 1 165 ? 19.313 -7.519 2.887 1.00 98.25 165 THR A N 1
ATOM 1216 C CA . THR A 1 165 ? 20.595 -6.829 3.067 1.00 98.25 165 THR A CA 1
ATOM 1217 C C . THR A 1 165 ? 20.358 -5.350 2.826 1.00 98.25 165 THR A C 1
ATOM 1219 O O . THR A 1 165 ? 19.815 -4.986 1.784 1.00 98.25 165 THR A O 1
ATOM 1222 N N . ALA A 1 166 ? 20.735 -4.495 3.775 1.00 97.81 166 ALA A N 1
ATOM 1223 C CA . ALA A 1 166 ? 20.446 -3.070 3.703 1.00 97.81 166 ALA A CA 1
ATOM 1224 C C . ALA A 1 166 ? 21.632 -2.208 4.136 1.00 97.81 166 ALA A C 1
ATOM 1226 O O . ALA A 1 166 ? 22.423 -2.601 4.990 1.00 97.81 166 ALA A O 1
ATOM 1227 N N . ALA A 1 167 ? 21.701 -1.010 3.566 1.00 97.88 167 ALA A N 1
ATOM 1228 C CA . ALA A 1 167 ? 22.614 0.051 3.954 1.00 97.88 167 ALA A CA 1
ATOM 1229 C C . ALA A 1 167 ? 21.872 1.392 3.967 1.00 97.88 167 ALA A C 1
ATOM 1231 O O . ALA A 1 167 ? 20.910 1.604 3.221 1.00 97.88 167 ALA A O 1
ATOM 1232 N N . SER A 1 168 ? 22.346 2.302 4.809 1.00 97.94 168 SER A N 1
ATOM 1233 C CA . SER A 1 168 ? 21.861 3.677 4.869 1.00 97.94 168 SER A CA 1
ATOM 1234 C C . SER A 1 168 ? 22.982 4.614 4.457 1.00 97.94 168 SER A C 1
ATOM 1236 O O . SER A 1 168 ? 24.119 4.447 4.892 1.00 97.94 168 SER A O 1
ATOM 1238 N N . VAL A 1 169 ? 22.650 5.607 3.642 1.00 97.62 169 VAL A N 1
ATOM 1239 C CA . VAL A 1 169 ? 23.569 6.670 3.235 1.00 97.62 169 VAL A CA 1
ATOM 1240 C C . VAL A 1 169 ? 22.894 8.002 3.506 1.00 97.62 169 VAL A C 1
ATOM 1242 O O . VAL A 1 169 ? 21.723 8.179 3.172 1.00 97.62 169 VAL A O 1
ATOM 1245 N N . THR A 1 170 ? 23.623 8.936 4.106 1.00 98.25 170 THR A N 1
ATOM 1246 C CA . THR A 1 170 ? 23.147 10.303 4.328 1.00 98.25 170 THR A CA 1
ATOM 1247 C C . THR A 1 170 ? 23.829 11.234 3.341 1.00 98.25 170 THR A C 1
ATOM 1249 O O . THR A 1 170 ? 25.048 11.190 3.186 1.00 98.25 170 THR A O 1
ATOM 1252 N N . ALA A 1 171 ? 23.033 12.055 2.663 1.00 96.69 171 ALA A N 1
ATOM 1253 C CA . ALA A 1 171 ? 23.512 13.113 1.786 1.00 96.69 171 ALA A CA 1
ATOM 1254 C C . ALA A 1 171 ? 22.563 14.323 1.858 1.00 96.69 171 ALA A C 1
ATOM 1256 O O . ALA A 1 171 ? 21.364 14.131 2.096 1.00 96.69 171 ALA A O 1
ATOM 1257 N N . PRO A 1 172 ? 23.054 15.554 1.629 1.00 96.88 172 PRO A N 1
ATOM 1258 C CA . PRO A 1 172 ? 22.199 16.734 1.618 1.00 96.88 172 PRO A CA 1
ATOM 1259 C C . PRO A 1 172 ? 21.180 16.692 0.475 1.00 96.88 172 PRO A C 1
ATOM 1261 O O . PRO A 1 172 ? 21.524 16.391 -0.670 1.00 96.88 172 PRO A O 1
ATOM 1264 N N . ALA A 1 173 ? 19.922 17.029 0.761 1.00 95.56 173 ALA A N 1
ATOM 1265 C CA . ALA A 1 173 ? 18.886 17.195 -0.253 1.00 95.56 173 ALA A CA 1
ATOM 1266 C C . ALA A 1 173 ? 17.814 18.201 0.188 1.00 95.56 173 ALA A C 1
ATOM 1268 O O . ALA A 1 173 ? 17.396 18.234 1.344 1.00 95.56 173 ALA A O 1
ATOM 1269 N N . LEU A 1 174 ? 17.330 19.014 -0.753 1.00 96.69 174 LEU A N 1
ATOM 1270 C CA . LEU A 1 174 ? 16.328 20.042 -0.476 1.00 96.69 174 LEU A CA 1
ATOM 1271 C C . LEU A 1 174 ? 14.924 1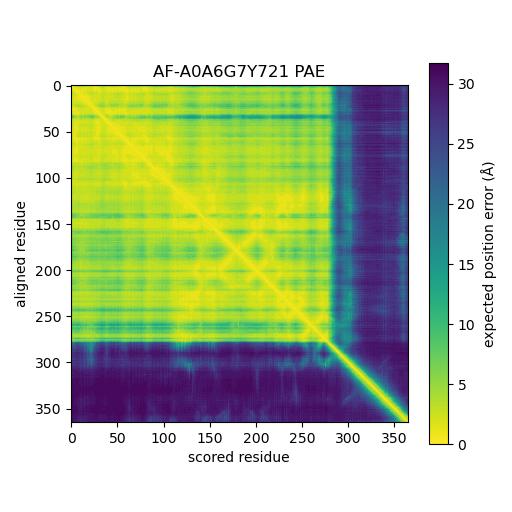9.442 -0.332 1.00 96.69 174 LEU A C 1
ATOM 1273 O O . LEU A 1 174 ? 14.488 18.691 -1.208 1.00 96.69 174 LEU A O 1
ATOM 1277 N N . GLN A 1 175 ? 14.190 19.849 0.711 1.00 93.94 175 GLN A N 1
ATOM 1278 C CA . GLN A 1 175 ? 12.779 19.508 0.906 1.00 93.94 175 GLN A CA 1
ATOM 1279 C C . GLN A 1 175 ? 11.865 20.721 0.648 1.00 93.94 175 GLN A C 1
ATOM 1281 O O . GLN A 1 175 ? 11.555 21.465 1.584 1.00 93.94 175 GLN A O 1
ATOM 1286 N N . PRO A 1 176 ? 11.363 20.923 -0.584 1.00 94.31 176 PRO A N 1
ATOM 1287 C CA . PRO A 1 176 ? 10.546 22.097 -0.906 1.00 94.31 176 PRO A CA 1
ATOM 1288 C C . PRO A 1 176 ? 9.118 22.031 -0.341 1.00 94.31 176 PRO A C 1
ATOM 1290 O O . PRO A 1 176 ? 8.444 23.055 -0.244 1.00 94.31 176 PRO A O 1
ATOM 1293 N N . LEU A 1 177 ? 8.632 20.839 0.027 1.00 94.12 177 LEU A N 1
ATOM 1294 C CA . LEU A 1 177 ? 7.242 20.616 0.421 1.00 94.12 177 LEU A CA 1
ATOM 1295 C C . LEU A 1 177 ? 7.135 19.761 1.693 1.00 94.12 177 LEU A C 1
ATOM 1297 O O . LEU A 1 177 ? 7.796 18.731 1.857 1.00 94.12 177 LEU A O 1
ATOM 1301 N N . SER A 1 178 ? 6.247 20.179 2.592 1.00 90.31 178 SER A N 1
ATOM 1302 C CA . SER A 1 178 ? 5.876 19.467 3.816 1.00 90.31 178 SER A CA 1
ATOM 1303 C C . SER A 1 178 ? 4.372 19.173 3.844 1.00 90.31 178 SER A C 1
ATOM 1305 O O . SER A 1 178 ? 3.633 19.489 2.913 1.00 90.31 178 SER A O 1
ATOM 1307 N N . ARG A 1 179 ? 3.879 18.577 4.937 1.00 84.69 179 ARG A N 1
ATOM 1308 C CA . ARG A 1 179 ? 2.427 18.436 5.151 1.00 84.69 179 ARG A CA 1
ATOM 1309 C C . ARG A 1 179 ? 1.713 19.782 5.320 1.00 84.69 179 ARG A C 1
ATOM 1311 O O . ARG A 1 179 ? 0.517 19.832 5.070 1.00 84.69 179 ARG A O 1
ATOM 1318 N N . ALA A 1 180 ? 2.429 20.825 5.739 1.00 89.50 180 ALA A N 1
ATOM 1319 C CA . ALA A 1 180 ? 1.891 22.170 5.933 1.00 89.50 180 ALA A CA 1
ATOM 1320 C C . ALA A 1 180 ? 1.949 23.036 4.659 1.00 89.50 180 ALA A C 1
ATOM 1322 O O . ALA A 1 180 ? 1.519 24.182 4.687 1.00 89.50 180 ALA A O 1
ATOM 1323 N N . GLY A 1 181 ? 2.467 22.499 3.547 1.00 92.56 181 GLY A N 1
ATOM 1324 C CA . GLY A 1 181 ? 2.664 23.234 2.298 1.00 92.56 181 GLY A CA 1
ATOM 1325 C C . GLY A 1 181 ? 4.137 23.496 1.992 1.00 92.56 181 GLY A C 1
ATOM 1326 O O . GLY A 1 181 ? 5.020 22.770 2.470 1.00 92.56 181 GLY A O 1
ATOM 1327 N N . TRP A 1 182 ? 4.383 24.492 1.138 1.00 95.19 182 TRP A N 1
ATOM 1328 C CA . TRP A 1 182 ? 5.723 24.909 0.721 1.00 95.19 182 TRP A CA 1
ATOM 1329 C C . TRP A 1 182 ? 6.557 25.334 1.929 1.00 95.19 182 TRP A C 1
ATOM 1331 O O . TRP A 1 182 ? 6.075 26.054 2.798 1.00 95.19 182 TRP A O 1
ATOM 1341 N N . THR A 1 183 ? 7.801 24.864 1.999 1.00 94.38 183 THR A N 1
ATOM 1342 C CA . THR A 1 183 ? 8.668 25.087 3.167 1.00 94.38 183 THR A CA 1
ATOM 1343 C C . THR A 1 183 ? 9.427 26.409 3.110 1.00 94.38 183 THR A C 1
ATOM 1345 O O . THR A 1 183 ? 9.904 26.865 4.142 1.00 94.38 183 THR A O 1
ATOM 1348 N N . GLY A 1 184 ? 9.589 26.995 1.917 1.00 94.94 184 GLY A N 1
ATOM 1349 C CA . GLY A 1 184 ? 10.434 28.173 1.691 1.00 94.94 184 GLY A CA 1
ATOM 1350 C C . GLY A 1 184 ? 11.937 27.915 1.860 1.00 94.94 184 GLY A C 1
ATOM 1351 O O . GLY A 1 184 ? 12.725 28.845 1.725 1.00 94.94 184 GLY A O 1
ATOM 1352 N N . LYS A 1 185 ? 12.347 26.672 2.144 1.00 93.62 185 LYS A N 1
ATOM 1353 C CA . LYS A 1 185 ? 13.759 26.309 2.283 1.00 93.62 185 LYS A CA 1
ATOM 1354 C C . LYS A 1 185 ? 14.465 26.459 0.938 1.00 93.62 185 LYS A C 1
ATOM 1356 O O . LYS A 1 185 ? 13.939 26.026 -0.088 1.00 93.62 185 LYS A O 1
ATOM 1361 N N . THR A 1 186 ? 15.663 27.028 0.971 1.00 95.31 186 THR A N 1
ATOM 1362 C CA . THR A 1 186 ? 16.563 27.149 -0.186 1.00 95.31 186 THR A CA 1
ATOM 1363 C C . THR A 1 186 ? 17.795 26.262 -0.052 1.00 95.31 186 THR A C 1
ATOM 1365 O O . THR A 1 186 ? 18.359 25.858 -1.064 1.00 95.31 186 THR A O 1
ATOM 1368 N N . GLU A 1 187 ? 18.165 25.899 1.177 1.00 96.62 187 GLU A N 1
ATOM 1369 C CA . GLU A 1 187 ? 19.355 25.102 1.464 1.00 96.62 187 GLU A CA 1
ATOM 1370 C C . GLU A 1 187 ? 19.028 23.607 1.629 1.00 96.62 187 GLU A C 1
ATOM 1372 O O . GLU A 1 187 ? 18.028 23.259 2.272 1.00 96.62 187 GLU A O 1
ATOM 1377 N N . PRO A 1 188 ? 19.845 22.700 1.058 1.00 96.94 188 PRO A N 1
ATOM 1378 C CA . PRO A 1 188 ? 19.748 21.267 1.313 1.00 96.94 188 PRO A CA 1
ATOM 1379 C C . PRO A 1 188 ? 20.002 20.906 2.782 1.00 96.94 188 PRO A C 1
ATOM 1381 O O . PRO A 1 188 ? 20.850 21.499 3.440 1.00 96.94 188 PRO A O 1
ATOM 1384 N N . GLU A 1 189 ? 19.323 19.866 3.266 1.00 94.75 189 GLU A N 1
ATOM 1385 C CA . GLU A 1 189 ? 19.513 19.319 4.614 1.00 94.75 189 GLU A CA 1
ATOM 1386 C C . GLU A 1 189 ? 19.871 17.836 4.543 1.00 94.75 189 GLU A C 1
ATOM 1388 O O . GLU A 1 189 ? 19.490 17.134 3.596 1.00 94.75 189 GLU A O 1
ATOM 1393 N N . ASP A 1 190 ? 20.581 17.351 5.561 1.00 97.19 190 ASP A N 1
ATOM 1394 C CA . ASP A 1 190 ? 20.948 15.945 5.676 1.00 97.19 190 ASP A CA 1
ATOM 1395 C C . ASP A 1 190 ? 19.718 15.047 5.561 1.00 97.19 190 ASP A C 1
ATOM 1397 O O . ASP A 1 190 ? 18.764 15.117 6.336 1.00 97.19 190 ASP A O 1
ATOM 1401 N N . THR A 1 191 ? 19.746 14.187 4.548 1.00 96.06 191 THR A N 1
ATOM 1402 C CA . THR A 1 191 ? 18.675 13.251 4.243 1.00 96.06 191 THR A CA 1
ATOM 1403 C C . THR A 1 191 ? 19.237 11.849 4.170 1.00 96.06 191 THR A C 1
ATOM 1405 O O . THR A 1 191 ? 20.100 11.550 3.342 1.00 96.06 191 THR A O 1
ATOM 1408 N N . THR A 1 192 ? 18.693 10.950 4.984 1.00 97.31 192 THR A N 1
ATOM 1409 C CA . THR A 1 192 ? 19.041 9.536 4.911 1.00 97.31 192 THR A CA 1
ATOM 1410 C C . THR A 1 192 ? 18.239 8.841 3.814 1.00 97.31 192 THR A C 1
ATOM 1412 O O . THR A 1 192 ? 17.016 8.966 3.710 1.00 97.31 192 THR A O 1
ATOM 1415 N N . THR A 1 193 ? 18.950 8.077 2.992 1.00 96.38 193 THR A N 1
ATOM 1416 C CA . THR A 1 193 ? 18.406 7.146 2.006 1.00 96.38 193 THR A CA 1
ATOM 1417 C C . THR A 1 193 ? 18.733 5.727 2.433 1.00 96.38 193 THR A C 1
ATOM 1419 O O . THR A 1 193 ? 19.875 5.414 2.766 1.00 96.38 193 THR A O 1
ATOM 1422 N N . ARG A 1 194 ? 17.715 4.867 2.440 1.00 97.25 194 ARG A N 1
ATOM 1423 C CA . ARG A 1 194 ? 17.858 3.439 2.719 1.00 97.25 194 ARG A CA 1
ATOM 1424 C C . ARG A 1 194 ? 17.844 2.677 1.405 1.00 97.25 194 ARG A C 1
ATOM 1426 O O . ARG A 1 194 ? 16.863 2.754 0.663 1.00 97.25 194 ARG A O 1
ATOM 1433 N N . HIS A 1 195 ? 18.905 1.916 1.175 1.00 97.25 195 HIS A N 1
ATOM 1434 C CA . HIS A 1 195 ? 19.019 0.964 0.082 1.00 97.25 195 HIS A CA 1
ATOM 1435 C C . HIS A 1 195 ? 18.913 -0.443 0.654 1.00 97.25 195 HIS A C 1
ATOM 1437 O O . HIS A 1 195 ? 19.671 -0.794 1.556 1.00 97.25 195 HIS A O 1
ATOM 1443 N N . ALA A 1 196 ? 17.981 -1.250 0.156 1.00 98.06 196 ALA A N 1
ATOM 1444 C CA . ALA A 1 196 ? 17.846 -2.634 0.591 1.00 98.06 196 ALA A CA 1
ATOM 1445 C C . ALA A 1 196 ? 17.586 -3.574 -0.583 1.00 98.06 196 ALA A C 1
ATOM 1447 O O . ALA A 1 196 ? 16.828 -3.253 -1.497 1.00 98.06 196 ALA A O 1
ATOM 1448 N N . VAL A 1 197 ? 18.194 -4.754 -0.526 1.00 98.44 197 VAL A N 1
ATOM 1449 C CA . VAL A 1 197 ? 17.931 -5.869 -1.433 1.00 98.44 197 VAL A CA 1
ATOM 1450 C C . VAL A 1 197 ? 17.194 -6.948 -0.652 1.00 98.44 197 VAL A C 1
ATOM 1452 O O . VAL A 1 197 ? 17.655 -7.387 0.401 1.00 98.44 197 VAL A O 1
ATOM 1455 N N . PHE A 1 198 ? 16.044 -7.353 -1.177 1.00 98.44 198 PHE A N 1
ATOM 1456 C CA . PHE A 1 198 ? 15.207 -8.426 -0.662 1.00 98.44 198 PHE A CA 1
ATOM 1457 C C . PHE A 1 198 ? 15.421 -9.664 -1.524 1.00 98.44 198 PHE A C 1
ATOM 1459 O O . PHE A 1 198 ? 15.222 -9.614 -2.736 1.00 98.44 198 PHE A O 1
ATOM 1466 N N . ASP A 1 199 ? 15.780 -10.774 -0.899 1.00 98.31 199 ASP A N 1
ATOM 1467 C CA . ASP A 1 199 ? 15.767 -12.101 -1.501 1.00 98.31 199 ASP A CA 1
ATOM 1468 C C . ASP A 1 199 ? 14.540 -12.860 -0.981 1.00 98.31 199 ASP A C 1
ATOM 1470 O O . ASP A 1 199 ? 14.427 -13.156 0.214 1.00 98.31 199 ASP A O 1
ATOM 1474 N N . PHE A 1 200 ? 13.593 -13.121 -1.885 1.00 97.94 200 PHE A N 1
ATOM 1475 C CA . PHE A 1 200 ? 12.361 -13.856 -1.601 1.00 97.94 200 PHE A CA 1
ATOM 1476 C C . PHE A 1 200 ? 12.473 -15.354 -1.935 1.00 97.94 200 PHE A C 1
ATOM 1478 O O . PHE A 1 200 ? 11.492 -16.080 -1.766 1.00 97.94 200 PHE A O 1
ATOM 1485 N N . GLY A 1 201 ? 13.635 -15.822 -2.403 1.00 96.69 201 GLY A N 1
ATOM 1486 C CA . GLY A 1 201 ? 13.847 -17.189 -2.871 1.00 96.69 201 GLY A CA 1
ATOM 1487 C C . GLY A 1 201 ? 13.403 -17.428 -4.320 1.00 96.69 201 GLY A C 1
ATOM 1488 O O . GLY A 1 201 ? 12.724 -16.612 -4.949 1.00 96.69 201 GLY A O 1
ATOM 1489 N N . ASP A 1 202 ? 13.809 -18.575 -4.870 1.00 94.12 202 ASP A N 1
ATOM 1490 C CA . ASP A 1 202 ? 13.494 -19.027 -6.238 1.00 94.12 202 ASP A CA 1
ATOM 1491 C C . ASP A 1 202 ? 13.824 -17.999 -7.336 1.00 94.12 202 ASP A C 1
ATOM 1493 O O . ASP A 1 202 ? 13.078 -17.828 -8.301 1.00 94.12 202 ASP A O 1
ATOM 1497 N N . GLY A 1 203 ? 14.927 -17.263 -7.168 1.00 95.44 203 GLY A N 1
ATOM 1498 C CA . GLY A 1 203 ? 15.361 -16.237 -8.120 1.00 95.44 203 GLY A CA 1
ATOM 1499 C C . GLY A 1 203 ? 14.494 -14.973 -8.138 1.00 95.44 203 GLY A C 1
ATOM 1500 O O . GLY A 1 203 ? 14.624 -14.171 -9.063 1.00 95.44 203 GLY A O 1
ATOM 1501 N N . ARG A 1 204 ? 13.616 -14.777 -7.143 1.00 98.38 204 ARG A N 1
ATOM 1502 C CA . ARG A 1 204 ? 12.765 -13.588 -7.011 1.00 98.38 204 ARG A CA 1
ATOM 1503 C C . ARG A 1 204 ? 13.355 -12.604 -6.011 1.00 98.38 204 ARG A C 1
ATOM 1505 O O . ARG A 1 204 ? 13.647 -12.961 -4.873 1.00 98.38 204 ARG A O 1
ATOM 1512 N N . SER A 1 205 ? 13.495 -11.348 -6.424 1.00 98.56 205 SER A N 1
ATOM 1513 C CA . SER A 1 205 ? 14.157 -10.317 -5.619 1.00 98.56 205 SER A CA 1
ATOM 1514 C C . SER A 1 205 ? 13.434 -8.972 -5.632 1.00 98.56 205 SER A C 1
ATOM 1516 O O . SER A 1 205 ? 12.633 -8.669 -6.516 1.00 98.56 205 SER A O 1
ATOM 1518 N N . GLY A 1 206 ? 13.720 -8.150 -4.628 1.00 98.31 206 GLY A N 1
ATOM 1519 C CA . GLY A 1 206 ? 13.261 -6.771 -4.534 1.00 98.31 206 GLY A CA 1
ATOM 1520 C C . GLY A 1 206 ? 14.423 -5.810 -4.312 1.00 98.31 206 GLY A C 1
ATOM 1521 O O . GLY A 1 206 ? 15.369 -6.141 -3.605 1.00 98.31 206 GLY A O 1
ATOM 1522 N N . VAL A 1 207 ? 14.343 -4.608 -4.874 1.00 98.19 207 VAL A N 1
ATOM 1523 C CA . VAL A 1 207 ? 15.258 -3.499 -4.580 1.00 98.19 207 VAL A CA 1
ATOM 1524 C C . VAL A 1 207 ? 14.448 -2.339 -4.024 1.00 98.19 207 VAL A C 1
ATOM 1526 O O . VAL A 1 207 ? 13.485 -1.881 -4.633 1.00 98.19 207 VAL A O 1
ATOM 1529 N N . TYR A 1 208 ? 14.836 -1.859 -2.856 1.00 98.06 208 TYR A N 1
ATOM 1530 C CA . TYR A 1 208 ? 14.236 -0.714 -2.194 1.00 98.06 208 TYR A CA 1
ATOM 1531 C C . TYR A 1 208 ? 15.239 0.430 -2.165 1.00 98.06 208 TYR A C 1
ATOM 1533 O O . TYR A 1 208 ? 16.380 0.240 -1.751 1.00 98.06 208 TYR A O 1
ATOM 1541 N N . ASP A 1 209 ? 14.804 1.602 -2.609 1.00 95.19 209 ASP A N 1
ATOM 1542 C CA . ASP A 1 209 ? 15.583 2.839 -2.599 1.00 95.19 209 ASP A CA 1
ATOM 1543 C C . ASP A 1 209 ? 14.667 3.968 -2.139 1.00 95.19 209 ASP A C 1
ATOM 1545 O O . ASP A 1 209 ? 13.814 4.436 -2.895 1.00 95.19 209 ASP A O 1
ATOM 1549 N N . PHE A 1 210 ? 14.788 4.373 -0.878 1.00 96.31 210 PHE A N 1
ATOM 1550 C CA . PHE A 1 210 ? 13.874 5.352 -0.307 1.00 96.31 210 PHE A CA 1
ATOM 1551 C C . PHE A 1 210 ? 14.579 6.329 0.621 1.00 96.31 210 PHE A C 1
ATOM 1553 O O . PHE A 1 210 ? 15.168 5.942 1.633 1.00 96.31 210 PHE A O 1
ATOM 1560 N N . SER A 1 211 ? 14.445 7.610 0.294 1.00 94.69 211 SER A N 1
ATOM 1561 C CA . SER A 1 211 ? 14.884 8.730 1.124 1.00 94.69 211 SER A CA 1
ATOM 1562 C C . SER A 1 211 ? 13.784 9.161 2.090 1.00 94.69 211 SER A C 1
ATOM 1564 O O . SER A 1 211 ? 12.610 9.135 1.728 1.00 94.69 211 SER A O 1
ATOM 1566 N N . ASP A 1 212 ? 14.130 9.636 3.284 1.00 91.75 212 ASP A N 1
ATOM 1567 C CA . ASP A 1 212 ? 13.136 10.026 4.304 1.00 91.75 212 ASP A CA 1
ATOM 1568 C C . ASP A 1 212 ? 12.107 11.067 3.807 1.00 91.75 212 ASP A C 1
ATOM 1570 O O . ASP A 1 212 ? 10.939 11.050 4.202 1.00 91.75 212 ASP A O 1
ATOM 1574 N N . GLN A 1 213 ? 12.500 11.915 2.853 1.00 90.88 213 GLN A N 1
ATOM 1575 C CA . GLN A 1 213 ? 11.633 12.913 2.219 1.00 90.88 213 GLN A CA 1
ATOM 1576 C C . GLN A 1 213 ? 10.964 12.472 0.897 1.00 90.88 213 GLN A C 1
ATOM 1578 O O . GLN A 1 213 ? 10.201 13.239 0.309 1.00 90.88 213 GLN A O 1
ATOM 1583 N N . GLN A 1 214 ? 11.177 11.239 0.427 1.00 92.31 214 GLN A N 1
ATOM 1584 C CA . GLN A 1 214 ? 10.795 10.756 -0.912 1.00 92.31 214 GLN A CA 1
ATOM 1585 C C . GLN A 1 214 ? 9.311 10.973 -1.268 1.00 92.31 214 GLN A C 1
ATOM 1587 O O . GLN A 1 214 ? 8.990 11.444 -2.355 1.00 92.31 214 GLN A O 1
ATOM 1592 N N . THR A 1 215 ? 8.382 10.673 -0.355 1.00 88.44 215 THR A N 1
ATOM 1593 C CA . THR A 1 215 ? 6.932 10.718 -0.640 1.00 88.44 215 THR A CA 1
ATOM 1594 C C . THR A 1 215 ? 6.434 12.124 -1.001 1.00 88.44 215 THR A C 1
ATOM 1596 O O . THR A 1 215 ? 5.570 12.284 -1.871 1.00 88.44 215 THR A O 1
ATOM 1599 N N . ARG A 1 216 ? 6.958 13.147 -0.314 1.00 86.00 216 ARG A N 1
ATOM 1600 C CA . ARG A 1 216 ? 6.496 14.543 -0.410 1.00 86.00 216 ARG A CA 1
ATOM 1601 C C . ARG A 1 216 ? 7.525 15.479 -1.035 1.00 86.00 216 ARG A C 1
ATOM 1603 O O . ARG A 1 216 ? 7.290 16.677 -1.049 1.00 86.00 216 ARG A O 1
ATOM 1610 N N . ASN A 1 217 ? 8.620 14.963 -1.578 1.00 92.50 217 ASN A N 1
ATOM 1611 C CA . ASN A 1 217 ? 9.595 15.789 -2.270 1.00 92.50 217 ASN A CA 1
ATOM 1612 C C . ASN A 1 217 ? 9.319 15.785 -3.781 1.00 92.50 217 ASN A C 1
ATOM 1614 O O . ASN A 1 217 ? 9.453 14.761 -4.447 1.00 92.50 217 ASN A O 1
ATOM 1618 N N . LEU A 1 218 ? 8.935 16.945 -4.321 1.00 92.00 218 LEU A N 1
ATOM 1619 C CA . LEU A 1 218 ? 8.655 17.123 -5.750 1.00 92.00 218 LEU A CA 1
ATOM 1620 C C . LEU A 1 218 ? 9.913 17.071 -6.636 1.00 92.00 218 LEU A C 1
ATOM 1622 O O . LEU A 1 218 ? 9.788 16.967 -7.849 1.00 92.00 218 LEU A O 1
ATOM 1626 N N . LEU A 1 219 ? 11.108 17.083 -6.043 1.00 94.00 219 LEU A N 1
ATOM 1627 C CA . LEU A 1 219 ? 12.396 16.920 -6.726 1.00 94.00 219 LEU A CA 1
ATOM 1628 C C . LEU A 1 219 ? 12.818 15.445 -6.844 1.00 94.00 219 LEU A C 1
ATOM 1630 O O . LEU A 1 219 ? 13.929 15.145 -7.277 1.00 94.00 219 LEU A O 1
ATOM 1634 N N . ARG A 1 220 ? 11.962 14.503 -6.425 1.00 92.56 220 ARG A N 1
ATOM 1635 C CA . ARG A 1 220 ? 12.245 13.063 -6.447 1.00 92.56 220 ARG A CA 1
ATOM 1636 C C . ARG A 1 220 ? 11.254 12.334 -7.347 1.00 92.56 220 ARG A C 1
ATOM 1638 O O . ARG A 1 220 ? 10.038 12.438 -7.187 1.00 92.56 220 ARG A O 1
ATOM 1645 N N . PHE A 1 221 ? 11.779 11.534 -8.273 1.00 92.31 221 PHE A N 1
ATOM 1646 C CA . PHE A 1 221 ? 10.954 10.630 -9.069 1.00 92.31 221 PHE A CA 1
ATOM 1647 C C . PHE A 1 221 ? 10.446 9.465 -8.222 1.00 92.31 221 PHE A C 1
ATOM 1649 O O . PHE A 1 221 ? 11.204 8.832 -7.491 1.00 92.31 221 PHE A O 1
ATOM 1656 N N . ARG A 1 222 ? 9.165 9.128 -8.386 1.00 90.56 222 ARG A N 1
ATOM 1657 C CA . ARG A 1 222 ? 8.522 7.978 -7.737 1.00 90.56 222 ARG A CA 1
ATOM 1658 C C . ARG A 1 222 ? 8.660 6.750 -8.631 1.00 90.56 222 ARG A C 1
ATOM 1660 O O . ARG A 1 222 ? 7.744 6.430 -9.382 1.00 90.56 222 ARG A O 1
ATOM 1667 N N . ARG A 1 223 ? 9.821 6.100 -8.578 1.00 92.88 223 ARG A N 1
ATOM 1668 C CA . ARG A 1 223 ? 10.126 4.957 -9.451 1.00 92.88 223 ARG A CA 1
ATOM 1669 C C . ARG A 1 223 ? 9.490 3.666 -8.939 1.00 92.88 223 ARG A C 1
ATOM 1671 O O . ARG A 1 223 ? 9.487 3.403 -7.733 1.00 92.88 223 ARG A O 1
ATOM 1678 N N . LEU A 1 224 ? 8.989 2.869 -9.874 1.00 97.31 224 LEU A N 1
ATOM 1679 C CA . LEU A 1 224 ? 8.552 1.493 -9.673 1.00 97.31 224 LEU A CA 1
ATOM 1680 C C . LEU A 1 224 ? 8.890 0.725 -10.949 1.00 97.31 224 LEU A C 1
ATOM 1682 O O . LEU A 1 224 ? 8.283 1.014 -11.973 1.00 97.31 224 LEU A O 1
ATOM 1686 N N . ALA A 1 225 ? 9.799 -0.241 -10.875 1.00 98.44 225 ALA A N 1
ATOM 1687 C CA . ALA A 1 225 ? 10.126 -1.097 -12.010 1.00 98.44 225 ALA A CA 1
ATOM 1688 C C . ALA A 1 225 ? 9.823 -2.563 -11.690 1.00 98.44 225 ALA A C 1
ATOM 1690 O O . ALA A 1 225 ? 10.016 -3.006 -10.557 1.00 98.44 225 ALA A O 1
ATOM 1691 N N . VAL A 1 226 ? 9.357 -3.317 -12.680 1.00 98.81 226 VAL A N 1
ATOM 1692 C CA . VAL A 1 226 ? 9.065 -4.749 -12.584 1.00 98.81 226 VAL A CA 1
ATOM 1693 C C . VAL A 1 226 ? 9.693 -5.441 -13.778 1.00 98.81 226 VAL A C 1
ATOM 1695 O O . VAL A 1 226 ? 9.297 -5.206 -14.917 1.00 98.81 226 VAL A O 1
ATOM 1698 N N . ARG A 1 227 ? 10.652 -6.322 -13.510 1.00 98.81 227 ARG A N 1
ATOM 1699 C CA . ARG A 1 227 ? 11.331 -7.119 -14.531 1.00 98.81 227 ARG A CA 1
ATOM 1700 C C . ARG A 1 227 ? 10.734 -8.506 -14.559 1.00 98.81 227 ARG A C 1
ATOM 1702 O O . ARG A 1 227 ? 10.587 -9.143 -13.512 1.00 98.81 227 ARG A O 1
ATOM 1709 N N . GLY A 1 228 ? 10.405 -8.965 -15.755 1.00 98.62 228 GLY A N 1
ATOM 1710 C CA . GLY A 1 228 ? 9.993 -10.331 -16.005 1.00 98.62 228 GLY A CA 1
ATOM 1711 C C . GLY A 1 228 ? 10.806 -10.971 -17.120 1.00 98.62 228 GLY A C 1
ATOM 1712 O O . GLY A 1 228 ? 11.624 -10.337 -17.783 1.00 98.62 228 GLY A O 1
ATOM 1713 N N . THR A 1 229 ? 10.591 -12.264 -17.325 1.00 98.50 229 THR A N 1
ATOM 1714 C CA . THR A 1 229 ? 11.368 -13.068 -18.280 1.00 98.50 229 THR A CA 1
ATOM 1715 C C . THR A 1 229 ? 11.235 -12.626 -19.738 1.00 98.50 229 THR A C 1
ATOM 1717 O O . THR A 1 229 ? 12.046 -13.041 -20.559 1.00 98.50 229 THR A O 1
ATOM 1720 N N . LEU A 1 230 ? 10.210 -11.839 -20.081 1.00 98.62 230 LEU A N 1
ATOM 1721 C CA . LEU A 1 230 ? 9.926 -11.392 -21.449 1.00 98.62 230 LEU A CA 1
ATOM 1722 C C . LEU A 1 230 ? 9.831 -9.866 -21.576 1.00 98.62 230 LEU A C 1
ATOM 1724 O O . LEU A 1 230 ? 9.415 -9.382 -22.627 1.00 98.62 230 LEU A O 1
ATOM 1728 N N . GLY A 1 231 ? 10.171 -9.096 -20.541 1.00 98.62 231 GLY A N 1
ATOM 1729 C CA . GLY A 1 231 ? 10.051 -7.643 -20.598 1.00 98.62 231 GLY A CA 1
ATOM 1730 C C . GLY A 1 231 ? 10.231 -6.929 -19.266 1.00 98.62 231 GLY A C 1
ATOM 1731 O O . GLY A 1 231 ? 10.516 -7.537 -18.235 1.00 98.62 231 GLY A O 1
ATOM 1732 N N . GLU A 1 232 ? 10.021 -5.620 -19.295 1.00 98.75 232 GLU A N 1
ATOM 1733 C CA . GLU A 1 232 ? 10.116 -4.734 -18.141 1.00 98.75 232 GLU A CA 1
ATOM 1734 C C . GLU A 1 232 ? 8.981 -3.706 -18.175 1.00 98.75 232 GLU A C 1
ATOM 1736 O O . GLU A 1 232 ? 8.623 -3.189 -19.233 1.00 98.75 232 GLU A O 1
ATOM 1741 N N . LEU A 1 233 ? 8.405 -3.436 -17.007 1.00 98.62 233 LEU A N 1
ATOM 1742 C CA . LEU A 1 233 ? 7.546 -2.285 -16.748 1.00 98.62 233 LEU A CA 1
ATOM 1743 C C . LEU A 1 233 ? 8.361 -1.291 -15.919 1.00 98.62 233 LEU A C 1
ATOM 1745 O O . LEU A 1 233 ? 8.836 -1.678 -14.855 1.00 98.62 233 LEU A O 1
ATOM 1749 N N . ASP A 1 234 ? 8.492 -0.042 -16.360 1.00 97.94 234 ASP A N 1
ATOM 1750 C CA . ASP A 1 234 ? 9.130 1.047 -15.607 1.00 97.94 234 ASP A CA 1
ATOM 1751 C C . ASP A 1 234 ? 8.179 2.242 -15.490 1.00 97.94 234 ASP A C 1
ATOM 1753 O O . ASP A 1 234 ? 7.834 2.911 -16.463 1.00 97.94 234 ASP A O 1
ATOM 1757 N N . GLY A 1 235 ? 7.697 2.484 -14.273 1.00 96.19 235 GLY A N 1
ATOM 1758 C CA . GLY A 1 235 ? 6.636 3.440 -14.004 1.00 96.19 235 GLY A CA 1
ATOM 1759 C C . GLY A 1 235 ? 5.355 3.040 -14.730 1.00 96.19 235 GLY A C 1
ATOM 1760 O O . GLY A 1 235 ? 4.612 2.183 -14.255 1.00 96.19 235 GLY A O 1
ATOM 1761 N N . ASP A 1 236 ? 5.094 3.697 -15.855 1.00 96.94 236 ASP A N 1
ATOM 1762 C CA . ASP A 1 236 ? 3.947 3.422 -16.722 1.00 96.94 236 ASP A CA 1
ATOM 1763 C C . ASP A 1 236 ? 4.374 2.908 -18.105 1.00 96.94 236 ASP A C 1
ATOM 1765 O O . ASP A 1 236 ? 3.517 2.482 -18.874 1.00 96.94 236 ASP A O 1
ATOM 1769 N N . ASP A 1 237 ? 5.667 2.912 -18.427 1.00 98.44 237 ASP A N 1
ATOM 1770 C CA . ASP A 1 237 ? 6.190 2.409 -19.693 1.00 98.44 237 ASP A CA 1
ATOM 1771 C C . ASP A 1 237 ? 6.420 0.897 -19.615 1.00 98.44 237 ASP A C 1
ATOM 1773 O O . ASP A 1 237 ? 6.748 0.343 -18.565 1.00 98.44 237 ASP A O 1
ATOM 1777 N N . VAL A 1 238 ? 6.223 0.207 -20.736 1.00 98.69 238 VAL A N 1
ATOM 1778 C CA . VAL A 1 238 ? 6.357 -1.246 -20.850 1.00 98.69 238 VAL A CA 1
ATOM 1779 C C . VAL A 1 238 ? 7.155 -1.572 -22.100 1.00 98.69 238 VAL A C 1
ATOM 1781 O O . VAL A 1 238 ? 6.782 -1.169 -23.201 1.00 98.69 238 VAL A O 1
ATOM 1784 N N . VAL A 1 239 ? 8.208 -2.365 -21.943 1.00 98.69 239 VAL A N 1
ATOM 1785 C CA . VAL A 1 239 ? 8.932 -3.011 -23.040 1.00 98.69 239 VAL A CA 1
ATOM 1786 C C . VAL A 1 239 ? 8.749 -4.517 -22.934 1.00 98.69 239 VAL A C 1
ATOM 1788 O O . VAL A 1 239 ? 8.842 -5.089 -21.849 1.00 98.69 239 VAL A O 1
ATOM 1791 N N . ARG A 1 240 ? 8.468 -5.180 -24.055 1.00 98.31 240 ARG A N 1
ATOM 1792 C CA . ARG A 1 240 ? 8.245 -6.626 -24.082 1.00 98.31 240 ARG A CA 1
ATOM 1793 C C . ARG A 1 240 ? 8.686 -7.275 -25.381 1.00 98.31 240 ARG A C 1
ATOM 1795 O O . ARG A 1 240 ? 8.682 -6.663 -26.448 1.00 98.31 240 ARG A O 1
ATOM 1802 N N . TRP A 1 241 ? 9.006 -8.555 -25.289 1.00 98.31 241 TRP A N 1
ATOM 1803 C CA . TRP A 1 241 ? 9.259 -9.410 -26.435 1.00 98.31 241 TRP A CA 1
ATOM 1804 C C . TRP A 1 241 ? 7.967 -9.611 -27.241 1.00 98.31 241 TRP A C 1
ATOM 1806 O O . TRP A 1 241 ? 6.945 -10.050 -26.710 1.00 98.31 241 TRP A O 1
ATOM 1816 N N . GLY A 1 242 ? 7.999 -9.253 -28.526 1.00 96.69 242 GLY A N 1
ATOM 1817 C CA . GLY A 1 242 ? 6.872 -9.393 -29.455 1.00 96.69 242 GLY A CA 1
ATOM 1818 C C . GLY A 1 242 ? 6.928 -10.653 -30.320 1.00 96.69 242 GLY A C 1
ATOM 1819 O O . GLY A 1 242 ? 5.998 -10.905 -31.079 1.00 96.69 242 GLY A O 1
ATOM 1820 N N . GLY A 1 243 ? 8.011 -11.425 -30.222 1.00 96.12 243 GLY A N 1
ATOM 1821 C CA . GLY A 1 243 ? 8.332 -12.535 -31.115 1.00 96.12 243 GLY A CA 1
ATOM 1822 C C . GLY A 1 243 ? 9.784 -12.456 -31.600 1.00 96.12 243 GLY A C 1
ATOM 1823 O O . GLY A 1 243 ? 10.512 -11.533 -31.220 1.00 96.12 243 GLY A O 1
ATOM 1824 N N . PRO A 1 244 ? 10.240 -13.415 -32.425 1.00 97.50 244 PRO A N 1
ATOM 1825 C CA . PRO A 1 244 ? 11.570 -13.369 -33.029 1.00 97.50 244 PRO A CA 1
ATOM 1826 C C . PRO A 1 244 ? 11.854 -11.998 -33.657 1.00 97.50 244 PRO A C 1
ATOM 1828 O O . PRO A 1 244 ? 11.011 -11.456 -34.368 1.00 97.50 244 PRO A O 1
ATOM 1831 N N . GLU A 1 245 ? 13.016 -11.427 -33.331 1.00 96.69 245 GLU A N 1
ATOM 1832 C CA . GLU A 1 245 ? 13.490 -10.129 -33.846 1.00 96.69 245 GLU A CA 1
ATOM 1833 C C . GLU A 1 245 ? 12.527 -8.944 -33.619 1.00 96.69 245 GLU A C 1
ATOM 1835 O O . GLU A 1 245 ? 12.673 -7.893 -34.236 1.00 96.69 245 GLU A O 1
ATOM 1840 N N . THR A 1 246 ? 11.560 -9.082 -32.704 1.00 98.06 246 THR A N 1
ATOM 1841 C CA . THR A 1 246 ? 10.512 -8.083 -32.471 1.00 98.06 246 THR A CA 1
ATOM 1842 C C . THR A 1 246 ? 10.489 -7.646 -31.010 1.00 98.06 246 THR A C 1
ATOM 1844 O O . THR A 1 246 ? 10.265 -8.455 -30.106 1.00 98.06 246 THR A O 1
ATOM 1847 N N . ILE A 1 247 ? 10.647 -6.343 -30.777 1.00 98.25 247 ILE A N 1
ATOM 1848 C CA . ILE A 1 247 ? 10.452 -5.698 -29.475 1.00 98.25 247 ILE A CA 1
ATOM 1849 C C . ILE A 1 247 ? 9.282 -4.733 -29.593 1.00 98.25 247 ILE A C 1
ATOM 1851 O O . ILE A 1 247 ? 9.219 -3.935 -30.525 1.00 98.25 247 ILE A O 1
ATOM 1855 N N . LEU A 1 248 ? 8.354 -4.822 -28.647 1.00 98.31 248 LEU A N 1
ATOM 1856 C CA . LEU A 1 248 ? 7.199 -3.944 -28.567 1.00 98.31 248 LEU A CA 1
ATOM 1857 C C . LEU A 1 248 ? 7.338 -3.046 -27.348 1.00 98.31 248 LEU A C 1
ATOM 1859 O O . LEU A 1 248 ? 7.747 -3.491 -26.273 1.00 98.31 248 LEU A O 1
ATOM 1863 N N . THR A 1 249 ? 6.969 -1.787 -27.528 1.00 98.19 249 THR A N 1
ATOM 1864 C CA . THR A 1 249 ? 6.850 -0.811 -26.454 1.00 98.19 249 THR A CA 1
ATOM 1865 C C . THR A 1 249 ? 5.399 -0.372 -26.334 1.00 98.19 249 THR A C 1
ATOM 1867 O O . THR A 1 249 ? 4.634 -0.392 -27.298 1.00 98.19 249 THR A O 1
ATOM 1870 N N . GLY A 1 250 ? 5.000 0.002 -25.129 1.00 97.44 250 GLY A N 1
ATOM 1871 C CA . GLY A 1 250 ? 3.686 0.557 -24.854 1.00 97.44 250 GLY A CA 1
ATOM 1872 C C . GLY A 1 250 ? 3.699 1.304 -23.534 1.00 97.44 250 GLY A C 1
ATOM 1873 O O . GLY A 1 250 ? 4.683 1.258 -22.799 1.00 97.44 250 GLY A O 1
ATOM 1874 N N . ARG A 1 251 ? 2.597 1.979 -23.222 1.00 98.12 251 ARG A N 1
ATOM 1875 C CA . ARG A 1 251 ? 2.470 2.776 -22.005 1.00 98.12 251 ARG A CA 1
ATOM 1876 C C . ARG A 1 251 ? 1.097 2.590 -21.377 1.00 98.12 251 ARG A C 1
ATOM 1878 O O . ARG A 1 251 ? 0.111 2.375 -22.080 1.00 98.12 251 ARG A O 1
ATOM 1885 N N . ILE A 1 252 ? 1.042 2.645 -20.051 1.00 97.56 252 ILE A N 1
ATOM 1886 C CA . ILE A 1 252 ? -0.199 2.759 -19.297 1.00 97.56 252 ILE A CA 1
ATOM 1887 C C . ILE A 1 252 ? -0.655 4.214 -19.379 1.00 97.56 252 ILE A C 1
ATOM 1889 O O . ILE A 1 252 ? -0.012 5.120 -18.849 1.00 97.56 252 ILE A O 1
ATOM 1893 N N . GLU A 1 253 ? -1.784 4.435 -20.033 1.00 96.00 253 GLU A N 1
ATOM 1894 C CA . GLU A 1 253 ? -2.333 5.761 -20.278 1.00 96.00 253 GLU A CA 1
ATOM 1895 C C . GLU A 1 253 ? -3.513 6.035 -19.355 1.00 96.00 253 GLU A C 1
ATOM 1897 O O . GLU A 1 253 ? -4.401 5.197 -19.174 1.00 96.00 253 GLU A O 1
ATOM 1902 N N . ARG A 1 254 ? -3.530 7.235 -18.771 1.00 93.62 254 ARG A N 1
ATOM 1903 C CA . ARG A 1 254 ? -4.653 7.735 -17.978 1.00 93.62 254 ARG A CA 1
ATOM 1904 C C . ARG A 1 254 ? -5.585 8.529 -18.873 1.00 93.62 254 ARG A C 1
ATOM 1906 O O . ARG A 1 254 ? -5.174 9.543 -19.432 1.00 93.62 254 ARG A O 1
ATOM 1913 N N . ARG A 1 255 ? -6.861 8.148 -18.895 1.00 92.00 255 ARG A N 1
ATOM 1914 C CA . ARG A 1 255 ? -7.910 9.026 -19.399 1.00 92.00 255 ARG A CA 1
ATOM 1915 C C . ARG A 1 255 ? -8.405 9.935 -18.277 1.00 92.00 255 ARG A C 1
ATOM 1917 O O . ARG A 1 255 ? -8.939 9.459 -17.276 1.00 92.00 255 ARG A O 1
ATOM 1924 N N . GLN A 1 256 ? -8.235 11.235 -18.478 1.00 92.62 256 GLN A N 1
ATOM 1925 C CA . GLN A 1 256 ? -8.750 12.284 -17.605 1.00 92.62 256 GLN A CA 1
ATOM 1926 C C . GLN A 1 256 ? -9.886 13.019 -18.331 1.00 92.62 256 GLN A C 1
ATOM 1928 O O . GLN A 1 256 ? -9.722 13.405 -19.489 1.00 92.62 256 GLN A O 1
ATOM 1933 N N . THR A 1 257 ? -11.031 13.178 -17.672 1.00 93.06 257 THR A N 1
ATOM 1934 C CA . THR A 1 257 ? -12.164 13.975 -18.166 1.00 93.06 257 THR A CA 1
ATOM 1935 C C . THR A 1 257 ? -12.021 15.437 -17.747 1.00 93.06 257 THR A C 1
ATOM 1937 O O . THR A 1 257 ? -11.163 15.774 -16.927 1.00 93.06 257 THR A O 1
ATOM 1940 N N . GLY A 1 258 ? -12.866 16.320 -18.286 1.00 92.06 258 GLY A N 1
ATOM 1941 C CA . GLY A 1 258 ? -12.910 17.729 -17.877 1.00 92.06 258 GLY A CA 1
ATOM 1942 C C . GLY A 1 258 ? -11.846 18.619 -18.520 1.00 92.06 258 GLY A C 1
ATOM 1943 O O . GLY A 1 258 ? -11.633 19.733 -18.050 1.00 92.06 258 GLY A O 1
ATOM 1944 N N . TYR A 1 259 ? -11.179 18.131 -19.566 1.00 90.81 259 TYR A N 1
ATOM 1945 C CA . TYR A 1 259 ? -10.344 18.943 -20.449 1.00 90.81 259 TYR A CA 1
ATOM 1946 C C . TYR A 1 259 ? -11.144 19.399 -21.674 1.00 90.81 259 TYR A C 1
ATOM 1948 O O . TYR A 1 259 ? -11.956 18.643 -22.210 1.00 90.81 259 TYR A O 1
ATOM 1956 N N . ASP A 1 260 ? -10.883 20.626 -22.125 1.00 91.50 260 ASP A N 1
ATOM 1957 C CA . ASP A 1 260 ? -11.523 21.251 -23.286 1.00 91.50 260 ASP A CA 1
ATOM 1958 C C . ASP A 1 260 ? -13.060 21.138 -23.251 1.00 91.50 260 ASP A C 1
ATOM 1960 O O . ASP A 1 260 ? -13.702 21.529 -22.277 1.00 91.50 260 ASP A O 1
ATOM 1964 N N . LEU A 1 261 ? -13.669 20.609 -24.314 1.00 93.38 261 LEU A N 1
ATOM 1965 C CA . LEU A 1 261 ? -15.119 20.465 -24.452 1.00 93.38 261 LEU A CA 1
ATOM 1966 C C . LEU A 1 261 ? -15.679 19.200 -23.769 1.00 93.38 261 LEU A C 1
ATOM 1968 O O . LEU A 1 261 ? -16.856 18.874 -23.948 1.00 93.38 261 LEU A O 1
ATOM 1972 N N . ASP A 1 262 ? -14.879 18.475 -22.977 1.00 91.44 262 ASP A N 1
ATOM 1973 C CA . ASP A 1 262 ? -15.358 17.352 -22.165 1.00 91.44 262 ASP A CA 1
ATOM 1974 C C . ASP A 1 262 ? -16.141 17.863 -20.940 1.00 91.44 262 ASP A C 1
ATOM 1976 O O . ASP A 1 262 ? -15.606 18.083 -19.854 1.00 91.44 262 ASP A O 1
ATOM 1980 N N . MET A 1 263 ? -17.458 18.013 -21.104 1.00 92.56 263 MET A N 1
ATOM 1981 C CA . MET A 1 263 ? -18.387 18.485 -20.065 1.00 92.56 263 MET A CA 1
ATOM 1982 C C . MET A 1 263 ? -18.716 17.435 -18.981 1.00 92.56 263 MET A C 1
ATOM 1984 O O . MET A 1 263 ? -19.789 17.500 -18.369 1.00 92.56 263 MET A O 1
ATOM 1988 N N . SER A 1 264 ? -17.862 16.431 -18.770 1.00 88.88 264 SER A N 1
ATOM 1989 C CA . SER A 1 264 ? -18.082 15.348 -17.794 1.00 88.88 264 SER A CA 1
ATOM 1990 C C . SER A 1 264 ? -17.512 15.644 -16.399 1.00 88.88 264 SER A C 1
ATOM 1992 O O . SER A 1 264 ? -17.628 14.802 -15.511 1.00 88.88 264 SER A O 1
ATOM 1994 N N . GLY A 1 265 ? -16.928 16.832 -16.196 1.00 91.25 265 GLY A N 1
ATOM 1995 C CA . GLY A 1 265 ? -16.214 17.207 -14.970 1.00 91.25 265 GLY A CA 1
ATOM 1996 C C . GLY A 1 265 ? -14.784 16.657 -14.934 1.00 91.25 265 GLY A C 1
ATOM 1997 O O . GLY A 1 265 ? -14.447 15.750 -15.692 1.00 91.25 265 GLY A O 1
ATOM 1998 N N . PHE A 1 266 ? -13.924 17.220 -14.079 1.00 91.50 266 PHE A N 1
ATOM 1999 C CA . PHE A 1 266 ? -12.518 16.812 -13.981 1.00 91.50 266 PHE A CA 1
ATOM 2000 C C . PHE A 1 266 ? -12.353 15.569 -13.100 1.00 91.50 266 PHE A C 1
ATOM 2002 O O . PHE A 1 266 ? -12.417 15.669 -11.876 1.00 91.50 266 PHE A O 1
ATOM 2009 N N . ASP A 1 267 ? -12.132 14.405 -13.715 1.00 88.19 267 ASP A N 1
ATOM 2010 C CA . ASP A 1 267 ? -11.979 13.129 -13.006 1.00 88.19 267 ASP A CA 1
ATOM 2011 C C . ASP A 1 267 ? -11.089 12.134 -13.777 1.00 88.19 267 ASP A C 1
ATOM 2013 O O . ASP A 1 267 ? -10.926 12.206 -14.997 1.00 88.19 267 ASP A O 1
ATOM 2017 N N . SER A 1 268 ? -10.479 11.195 -13.055 1.00 88.31 268 SER A N 1
ATOM 2018 C CA . SER A 1 268 ? -9.769 10.063 -13.647 1.00 88.31 268 SER A CA 1
ATOM 2019 C C . SER A 1 268 ? -10.766 8.965 -14.010 1.00 88.31 268 SER A C 1
ATOM 2021 O O . SER A 1 268 ? -11.234 8.224 -13.145 1.00 88.31 268 SER A O 1
ATOM 2023 N N . GLU A 1 269 ? -11.051 8.813 -15.302 1.00 87.69 269 GLU A N 1
ATOM 2024 C CA . GLU A 1 269 ? -12.067 7.874 -15.787 1.00 87.69 269 GLU A CA 1
ATOM 2025 C C . GLU A 1 269 ? -11.568 6.424 -15.807 1.00 87.69 269 GLU A C 1
ATOM 2027 O O . GLU A 1 269 ? -12.261 5.520 -15.329 1.00 87.69 269 GLU A O 1
ATOM 2032 N N . HIS A 1 270 ? -10.372 6.197 -16.360 1.00 90.69 270 HIS A N 1
ATOM 2033 C CA . HIS A 1 270 ? -9.717 4.890 -16.360 1.00 90.69 270 HIS A CA 1
ATOM 2034 C C . HIS A 1 270 ? -8.213 4.981 -16.653 1.00 90.69 270 HIS A C 1
ATOM 2036 O O . HIS A 1 270 ? -7.686 6.009 -17.084 1.00 90.69 270 HIS A O 1
ATOM 2042 N N . LEU A 1 271 ? -7.530 3.854 -16.441 1.00 94.88 271 LEU A N 1
ATOM 2043 C CA . LEU A 1 271 ? -6.170 3.589 -16.906 1.00 94.88 271 LEU A CA 1
ATOM 2044 C C . LEU A 1 271 ? -6.219 2.446 -17.920 1.00 94.88 271 LEU A C 1
ATOM 2046 O O . LEU A 1 271 ? -6.948 1.476 -17.700 1.00 94.88 271 LEU A O 1
ATOM 2050 N N . SER A 1 272 ? -5.468 2.541 -19.012 1.00 96.31 272 SER A N 1
ATOM 2051 C CA . SER A 1 272 ? -5.463 1.529 -20.073 1.00 96.31 272 SER A CA 1
ATOM 2052 C C . SER A 1 272 ? -4.060 1.201 -20.570 1.00 96.31 272 SER A C 1
ATOM 2054 O O . SER A 1 272 ? -3.159 2.021 -20.457 1.00 96.31 272 SER A O 1
ATOM 2056 N N . TYR A 1 273 ? -3.879 -0.002 -21.107 1.00 97.19 273 TYR A N 1
ATOM 2057 C CA . TYR A 1 273 ? -2.657 -0.455 -21.766 1.00 97.19 273 TYR A CA 1
ATOM 2058 C C . TYR A 1 273 ? -3.038 -1.166 -23.067 1.00 97.19 273 TYR A C 1
ATOM 2060 O O . TYR A 1 273 ? -3.872 -2.076 -23.052 1.00 97.19 273 TYR A O 1
ATOM 2068 N N . GLU A 1 274 ? -2.465 -0.730 -24.194 1.00 94.06 274 GLU A N 1
ATOM 2069 C CA . GLU A 1 274 ? -2.778 -1.241 -25.543 1.00 94.06 274 GLU A CA 1
ATOM 2070 C C . GLU A 1 274 ? -4.297 -1.286 -25.829 1.00 94.06 274 GLU A C 1
ATOM 2072 O O . GLU A 1 274 ? -4.848 -2.303 -26.254 1.00 94.06 274 GLU A O 1
ATOM 2077 N N . GLY A 1 275 ? -5.002 -0.192 -25.517 1.00 89.75 275 GLY A N 1
ATOM 2078 C CA . GLY A 1 275 ? -6.445 -0.057 -25.756 1.00 89.75 275 GLY A CA 1
ATOM 2079 C C . GLY A 1 275 ? -7.345 -0.876 -24.821 1.00 89.75 275 GLY A C 1
ATOM 2080 O O . GLY A 1 275 ? -8.559 -0.914 -25.016 1.00 89.75 275 GLY A O 1
ATOM 2081 N N . ARG A 1 276 ? -6.789 -1.531 -23.792 1.00 91.25 276 ARG A N 1
ATOM 2082 C CA . ARG A 1 276 ? -7.553 -2.302 -22.798 1.00 91.25 276 ARG A CA 1
ATOM 2083 C C . ARG A 1 276 ? -7.502 -1.630 -21.435 1.00 91.25 276 ARG A C 1
ATOM 2085 O O . ARG A 1 276 ? -6.426 -1.324 -20.937 1.00 91.25 276 ARG A O 1
ATOM 2092 N N . CYS A 1 277 ? -8.659 -1.440 -20.806 1.00 91.75 277 CYS A N 1
ATOM 2093 C CA . CYS A 1 277 ? -8.736 -0.899 -19.448 1.00 91.75 277 CYS A CA 1
ATOM 2094 C C . CYS A 1 277 ? -8.067 -1.846 -18.438 1.00 91.75 277 CYS A C 1
ATOM 2096 O O . CYS A 1 277 ? -8.421 -3.022 -18.354 1.00 91.75 277 CYS A O 1
ATOM 2098 N N . CYS A 1 278 ? -7.169 -1.311 -17.612 1.00 87.00 278 CYS A N 1
ATOM 2099 C CA . CYS A 1 278 ? -6.483 -2.027 -16.534 1.00 87.00 278 CYS A CA 1
ATOM 2100 C C . CYS A 1 278 ? -7.309 -2.081 -15.227 1.00 87.00 278 CYS A C 1
ATOM 2102 O O . CYS A 1 278 ? -6.814 -2.518 -14.191 1.00 87.00 278 CYS A O 1
ATOM 2104 N N . GLY A 1 279 ? -8.566 -1.623 -15.273 1.00 66.88 279 GLY A N 1
ATOM 2105 C CA . GLY A 1 279 ? -9.503 -1.502 -14.153 1.00 66.88 279 GLY A CA 1
ATOM 2106 C C . GLY A 1 279 ? -10.352 -0.229 -14.280 1.00 66.88 279 GLY A C 1
ATOM 2107 O O . GLY A 1 279 ? -9.931 0.731 -14.923 1.00 66.88 279 GLY A O 1
ATOM 2108 N N . ALA A 1 280 ? -11.554 -0.212 -13.698 1.00 55.03 280 ALA A N 1
ATOM 2109 C CA . ALA A 1 280 ? -12.374 1.000 -13.621 1.00 55.03 280 ALA A CA 1
ATOM 2110 C C . ALA A 1 280 ? -11.963 1.817 -12.387 1.00 55.03 280 ALA A C 1
ATOM 2112 O O . ALA A 1 280 ? -11.926 1.271 -11.285 1.00 55.03 280 ALA A O 1
ATOM 2113 N N . THR A 1 281 ? -11.664 3.107 -12.554 1.00 52.94 281 THR A N 1
ATOM 2114 C CA . THR A 1 281 ? -11.328 4.011 -11.437 1.00 52.94 281 THR A CA 1
ATOM 2115 C C . THR A 1 281 ? -12.536 4.747 -10.877 1.00 52.94 281 THR A C 1
ATOM 2117 O O . THR A 1 281 ? -12.398 5.456 -9.884 1.00 52.94 281 THR A O 1
ATOM 2120 N N . ARG A 1 282 ? -13.723 4.571 -11.469 1.00 48.81 282 ARG A N 1
ATOM 2121 C CA . ARG A 1 282 ? -14.927 5.261 -11.011 1.00 48.81 282 ARG A CA 1
ATOM 2122 C C . ARG A 1 282 ? -15.323 4.800 -9.609 1.00 48.81 282 ARG A C 1
ATOM 2124 O O . ARG A 1 282 ? -15.842 3.698 -9.427 1.00 48.81 282 ARG A O 1
ATOM 2131 N N . GLY A 1 283 ? -15.108 5.683 -8.637 1.00 43.28 283 GLY A N 1
ATOM 2132 C CA . GLY A 1 283 ? -15.887 5.693 -7.410 1.00 43.28 283 GLY A CA 1
ATOM 2133 C C . GLY A 1 283 ? -17.360 5.994 -7.727 1.00 43.28 283 GLY A C 1
ATOM 2134 O O . GLY A 1 283 ? -17.673 6.522 -8.799 1.00 43.28 283 GLY A O 1
ATOM 2135 N N . PRO A 1 284 ? -18.287 5.620 -6.840 1.00 34.22 284 PRO A N 1
ATOM 2136 C CA . PRO A 1 284 ? -19.691 5.976 -6.987 1.00 34.22 284 PRO A CA 1
ATOM 2137 C C . PRO A 1 284 ? -19.818 7.498 -7.080 1.00 34.22 284 PRO A C 1
ATOM 2139 O O . PRO A 1 284 ? -19.217 8.227 -6.294 1.00 34.22 284 PRO A O 1
ATOM 2142 N N . ALA A 1 285 ? -20.560 7.960 -8.087 1.00 38.12 285 ALA A N 1
ATOM 2143 C CA . ALA A 1 285 ? -20.826 9.374 -8.291 1.00 38.12 285 ALA A CA 1
ATOM 2144 C C . ALA A 1 285 ? -21.418 9.957 -7.004 1.00 38.12 285 ALA A C 1
ATOM 2146 O O . ALA A 1 285 ? -22.436 9.468 -6.515 1.00 38.12 285 ALA A O 1
ATOM 2147 N N . THR A 1 286 ? -20.796 11.003 -6.467 1.00 33.91 286 THR A N 1
ATOM 2148 C CA . THR A 1 286 ? -21.448 11.868 -5.492 1.00 33.91 286 THR A CA 1
ATOM 2149 C C . THR A 1 286 ? -22.645 12.496 -6.198 1.00 33.91 286 THR A C 1
ATOM 2151 O O . THR A 1 286 ? -22.512 13.374 -7.048 1.00 33.91 286 THR A O 1
ATOM 2154 N N . THR A 1 287 ? -23.840 11.990 -5.906 1.00 33.72 287 THR A N 1
ATOM 2155 C CA . THR A 1 287 ? -25.099 12.553 -6.392 1.00 33.72 287 THR A CA 1
ATOM 2156 C C . THR A 1 287 ? -25.369 13.862 -5.654 1.00 33.72 287 THR A C 1
ATOM 2158 O O . THR A 1 287 ? -26.161 13.911 -4.718 1.00 33.72 287 THR A O 1
ATOM 2161 N N . GLY A 1 288 ? -24.676 14.930 -6.051 1.00 31.09 288 GLY A N 1
ATOM 2162 C CA . GLY A 1 288 ? -25.207 16.283 -5.920 1.00 31.09 288 GLY A CA 1
ATOM 2163 C C . GLY A 1 288 ? -26.324 16.483 -6.953 1.00 31.09 288 GLY A C 1
ATOM 2164 O O . GLY A 1 288 ? -26.320 15.803 -7.984 1.00 31.09 288 GLY A O 1
ATOM 2165 N N . PRO A 1 289 ? -27.305 17.366 -6.706 1.00 30.80 289 PRO A N 1
ATOM 2166 C CA . PRO A 1 289 ? -28.471 17.504 -7.564 1.00 30.80 289 PRO A CA 1
ATOM 2167 C C . PRO A 1 289 ? -28.094 18.262 -8.841 1.00 30.80 289 PRO A C 1
ATOM 2169 O O . PRO A 1 289 ? -28.332 19.457 -8.964 1.00 30.80 289 PRO A O 1
ATOM 2172 N N . THR A 1 290 ? -27.517 17.568 -9.815 1.00 36.12 290 THR A N 1
ATOM 2173 C CA . THR A 1 290 ? -27.553 17.987 -11.215 1.00 36.1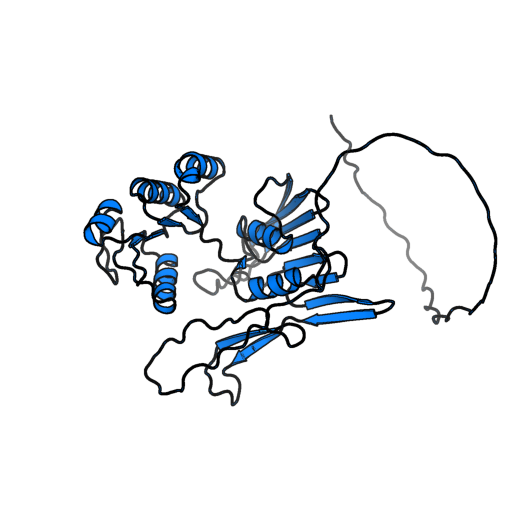2 290 THR A CA 1
ATOM 2174 C C . THR A 1 290 ? -27.911 16.785 -12.080 1.00 36.12 290 THR A C 1
ATOM 2176 O O . THR A 1 290 ? -27.260 15.745 -12.105 1.00 36.12 290 THR A O 1
ATOM 2179 N N . THR A 1 291 ? -29.044 16.929 -12.748 1.00 37.16 291 THR A N 1
ATOM 2180 C CA . THR A 1 291 ? -29.686 15.998 -13.671 1.00 37.16 291 THR A CA 1
ATOM 2181 C C . THR A 1 291 ? -28.728 15.456 -14.738 1.00 37.16 291 THR A C 1
ATOM 2183 O O . THR A 1 291 ? -28.518 16.111 -15.753 1.00 37.16 291 THR A O 1
ATOM 2186 N N . ARG A 1 292 ? -28.203 14.229 -14.585 1.00 37.31 292 ARG A N 1
ATOM 2187 C CA . ARG A 1 292 ? -27.685 13.426 -15.714 1.00 37.31 292 ARG A CA 1
ATOM 2188 C C . ARG A 1 292 ? -27.918 11.919 -15.536 1.00 37.31 292 ARG A C 1
ATOM 2190 O O . ARG A 1 292 ? -27.838 11.377 -14.441 1.00 37.31 292 ARG A O 1
ATOM 2197 N N . SER A 1 293 ? -28.232 11.293 -16.670 1.00 29.38 293 SER A N 1
ATOM 2198 C CA . SER A 1 293 ? -28.613 9.897 -16.934 1.00 29.38 293 SER A CA 1
ATOM 2199 C C . SER A 1 293 ? -27.727 8.814 -16.280 1.00 29.38 293 SER A C 1
ATOM 2201 O O . SER A 1 293 ? -26.554 9.067 -16.005 1.00 29.38 293 SER A O 1
ATOM 2203 N N . PRO A 1 294 ? -28.241 7.577 -16.080 1.00 29.72 294 PRO A N 1
ATOM 2204 C CA . PRO A 1 294 ? -27.537 6.527 -15.339 1.00 29.72 294 PRO A CA 1
ATOM 2205 C C . PRO A 1 294 ? -26.287 6.001 -16.077 1.00 29.72 294 PRO A C 1
ATOM 2207 O O . PRO A 1 294 ? -26.192 6.107 -17.304 1.00 29.72 294 PRO A O 1
ATOM 2210 N N . PRO A 1 295 ? -25.316 5.400 -15.357 1.00 35.53 295 PRO A N 1
ATOM 2211 C CA . PRO A 1 295 ? -24.034 5.003 -15.928 1.00 35.53 295 PRO A CA 1
ATOM 2212 C C . PRO A 1 295 ? -24.147 3.772 -16.838 1.00 35.53 295 PRO A C 1
ATOM 2214 O O . PRO A 1 295 ? -24.718 2.743 -16.469 1.00 35.53 295 PRO A O 1
ATOM 2217 N N . ARG A 1 296 ? -23.498 3.839 -18.007 1.00 33.84 296 ARG A N 1
ATOM 2218 C CA . ARG A 1 296 ? -23.153 2.657 -18.808 1.00 33.84 296 ARG A CA 1
ATOM 2219 C C . ARG A 1 296 ? -22.025 1.908 -18.097 1.00 33.84 296 ARG A C 1
ATOM 2221 O O . ARG A 1 296 ? -20.968 2.476 -17.832 1.00 33.84 296 ARG A O 1
ATOM 2228 N N . ARG A 1 297 ? -22.250 0.635 -17.766 1.00 32.81 297 ARG A N 1
ATOM 2229 C CA . ARG A 1 297 ? -21.204 -0.266 -17.261 1.00 32.81 297 ARG A CA 1
ATOM 2230 C C . ARG A 1 297 ? -20.135 -0.417 -18.347 1.00 32.81 297 ARG A C 1
ATOM 2232 O O . ARG A 1 297 ? -20.452 -0.889 -19.435 1.00 32.81 297 ARG A O 1
ATOM 2239 N N . CYS A 1 298 ? -18.881 -0.069 -18.057 1.00 33.75 298 CYS A N 1
ATOM 2240 C CA . CYS A 1 298 ? -17.767 -0.570 -18.858 1.00 33.75 298 CYS A CA 1
ATOM 2241 C C . CYS A 1 298 ? -17.707 -2.088 -18.671 1.00 33.75 298 CYS A C 1
ATOM 2243 O O . CYS A 1 298 ? -17.522 -2.578 -17.554 1.00 33.75 298 CYS A O 1
ATOM 2245 N N . CYS A 1 299 ? -17.896 -2.832 -19.759 1.00 30.17 299 CYS A N 1
ATOM 2246 C CA . CYS A 1 299 ? -17.642 -4.263 -19.805 1.00 30.17 299 CYS A CA 1
ATOM 2247 C C . CYS A 1 299 ? -16.167 -4.508 -19.476 1.00 30.17 299 CYS A C 1
ATOM 2249 O O . CYS A 1 299 ? -15.296 -4.347 -20.326 1.00 30.17 299 CYS A O 1
ATOM 2251 N N . ALA A 1 300 ? -15.877 -4.914 -18.242 1.00 33.91 300 ALA A N 1
ATOM 2252 C CA . ALA A 1 300 ? -14.606 -5.532 -17.914 1.00 33.91 300 ALA A CA 1
ATOM 2253 C C . ALA A 1 300 ? -14.563 -6.907 -18.599 1.00 33.91 300 ALA A C 1
ATOM 2255 O O . ALA A 1 300 ? -15.000 -7.914 -18.041 1.00 33.91 300 ALA A O 1
ATOM 2256 N N . THR A 1 301 ? -14.076 -6.965 -19.838 1.00 31.78 301 THR A N 1
ATOM 2257 C CA . THR A 1 301 ? -13.685 -8.233 -20.457 1.00 31.78 301 THR A CA 1
ATOM 2258 C C . THR A 1 301 ? -12.517 -8.800 -19.663 1.00 31.78 301 THR A C 1
ATOM 2260 O O . THR A 1 301 ? -11.393 -8.308 -19.728 1.00 31.78 301 THR A O 1
ATOM 2263 N N . ARG A 1 302 ? -12.815 -9.826 -18.863 1.00 31.78 302 ARG A N 1
ATOM 2264 C CA . ARG A 1 302 ? -11.845 -10.618 -18.104 1.00 31.78 302 ARG A CA 1
ATOM 2265 C C . ARG A 1 302 ? -10.772 -11.137 -19.065 1.00 31.78 302 ARG A C 1
ATOM 2267 O O . ARG A 1 302 ? -11.111 -11.759 -20.071 1.00 31.78 302 ARG A O 1
ATOM 2274 N N . TRP A 1 303 ? -9.502 -10.905 -18.745 1.00 39.34 303 TRP A N 1
ATOM 2275 C CA . TRP A 1 303 ? -8.381 -11.480 -19.482 1.00 39.34 303 TRP A CA 1
ATOM 2276 C C . TRP A 1 303 ? -8.503 -13.013 -19.443 1.00 39.34 303 TRP A C 1
ATOM 2278 O O . TRP A 1 303 ? -8.443 -13.620 -18.373 1.00 39.34 303 TRP A O 1
ATOM 2288 N N . ARG A 1 304 ? -8.762 -13.642 -20.593 1.00 31.52 304 ARG A N 1
ATOM 2289 C CA . ARG A 1 304 ? -8.652 -15.094 -20.763 1.00 31.52 304 ARG A CA 1
ATOM 2290 C C . ARG A 1 304 ? -7.317 -15.344 -21.451 1.00 31.52 304 ARG A C 1
ATOM 2292 O O . ARG A 1 304 ? -7.205 -15.135 -22.654 1.00 31.52 304 ARG A O 1
ATOM 2299 N N . GLY A 1 305 ? -6.309 -15.730 -20.673 1.00 33.44 305 GLY A N 1
ATOM 2300 C CA . GLY A 1 305 ? -5.078 -16.283 -21.233 1.00 33.44 305 GLY A CA 1
ATOM 2301 C C . GLY A 1 305 ? -5.367 -17.580 -22.007 1.00 33.44 305 GLY A C 1
ATOM 2302 O O . GLY A 1 305 ? -6.452 -18.154 -21.850 1.00 33.44 305 GLY A O 1
ATOM 2303 N N . PRO A 1 306 ? -4.426 -18.056 -22.840 1.00 32.28 306 PRO A N 1
ATOM 2304 C CA . PRO A 1 306 ? -4.565 -19.344 -23.506 1.00 32.28 306 PRO A CA 1
ATOM 2305 C C . PRO A 1 306 ? -4.766 -20.445 -22.457 1.00 32.28 306 PRO A C 1
ATOM 2307 O O . PRO A 1 306 ? -4.008 -20.568 -21.496 1.00 32.28 306 PRO A O 1
ATOM 2310 N N . THR A 1 307 ? -5.840 -21.212 -22.622 1.00 28.78 307 THR A N 1
ATOM 2311 C CA . THR A 1 307 ? -6.217 -22.333 -21.762 1.00 28.78 307 THR A CA 1
ATOM 2312 C C . THR A 1 307 ? -5.111 -23.385 -21.755 1.00 28.78 307 THR A C 1
ATOM 2314 O O . THR A 1 307 ? -4.917 -24.082 -22.748 1.00 28.78 307 THR A O 1
ATOM 2317 N N . ALA A 1 308 ? -4.403 -23.522 -20.635 1.00 31.28 308 ALA A N 1
ATOM 2318 C CA . ALA A 1 308 ? -3.628 -24.720 -20.349 1.00 31.28 308 ALA A CA 1
ATOM 2319 C C . ALA A 1 308 ? -4.595 -25.809 -19.855 1.00 31.28 308 ALA A C 1
ATOM 2321 O O . ALA A 1 308 ? -5.286 -25.624 -18.851 1.00 31.28 308 ALA A O 1
ATOM 2322 N N . GLU A 1 309 ? -4.675 -26.922 -20.584 1.00 28.36 309 GLU A N 1
ATOM 2323 C CA . GLU A 1 309 ? -5.408 -28.123 -20.173 1.00 28.36 309 GLU A CA 1
ATOM 2324 C C . GLU A 1 309 ? -4.907 -28.660 -18.817 1.00 28.36 309 GLU A C 1
ATOM 2326 O O . GLU A 1 309 ? -3.708 -28.591 -18.521 1.00 28.36 309 GLU A O 1
ATOM 2331 N N . PRO A 1 310 ? -5.788 -29.248 -17.987 1.00 29.41 310 PRO A N 1
ATOM 2332 C CA . PRO A 1 310 ? -5.399 -29.793 -16.696 1.00 29.41 310 PRO A CA 1
ATOM 2333 C C . PRO A 1 310 ? -4.658 -31.124 -16.883 1.00 29.41 310 PRO A C 1
ATOM 2335 O O . PRO A 1 310 ? -5.259 -32.149 -17.206 1.00 29.41 310 PRO A O 1
ATOM 2338 N N . ARG A 1 311 ? -3.342 -31.145 -16.632 1.00 30.77 311 ARG A N 1
ATOM 2339 C CA . ARG A 1 311 ? -2.604 -32.407 -16.480 1.00 30.77 311 ARG A CA 1
ATOM 2340 C C . ARG A 1 311 ? -2.855 -33.000 -15.097 1.00 30.77 311 ARG A C 1
ATOM 2342 O O . ARG A 1 311 ? -2.660 -32.359 -14.068 1.00 30.77 311 ARG A O 1
ATOM 2349 N N . ASN A 1 312 ? -3.325 -34.239 -15.129 1.00 31.95 312 ASN A N 1
ATOM 2350 C CA . ASN A 1 312 ? -3.787 -35.021 -13.998 1.00 31.95 312 ASN A CA 1
ATOM 2351 C C . ASN A 1 312 ? -2.642 -35.519 -13.094 1.00 31.95 312 ASN A C 1
ATOM 2353 O O . ASN A 1 312 ? -1.472 -35.549 -13.469 1.00 31.95 312 ASN A O 1
ATOM 2357 N N . ARG A 1 313 ? -3.055 -35.922 -11.891 1.00 30.59 313 ARG A N 1
ATOM 2358 C CA . ARG A 1 313 ? -2.286 -36.313 -10.703 1.00 30.59 313 ARG A CA 1
ATOM 2359 C C . ARG A 1 313 ? -1.194 -37.384 -10.888 1.00 30.59 313 ARG A C 1
ATOM 2361 O O . ARG A 1 313 ? -1.321 -38.339 -11.644 1.00 30.59 313 ARG A O 1
ATOM 2368 N N . ILE A 1 314 ? -0.193 -37.230 -10.021 1.00 28.12 314 ILE A N 1
ATOM 2369 C CA . ILE A 1 314 ? 0.887 -38.127 -9.577 1.00 28.12 314 ILE A CA 1
ATOM 2370 C C . ILE A 1 314 ? 0.497 -39.619 -9.461 1.00 28.12 314 ILE A C 1
ATOM 2372 O O . ILE A 1 314 ? -0.470 -39.963 -8.781 1.00 28.12 314 ILE A O 1
ATOM 2376 N N . ARG A 1 315 ? 1.365 -40.507 -9.979 1.00 26.88 315 ARG A N 1
ATOM 2377 C CA . ARG A 1 315 ? 1.685 -41.828 -9.393 1.00 26.88 315 ARG A CA 1
ATOM 2378 C C . ARG A 1 315 ? 3.201 -42.091 -9.469 1.00 26.88 315 ARG A C 1
ATOM 2380 O O . ARG A 1 315 ? 3.833 -41.806 -10.480 1.00 26.88 315 ARG A O 1
ATOM 2387 N N . SER A 1 316 ? 3.741 -42.601 -8.363 1.00 28.83 316 SER A N 1
ATOM 2388 C CA . SER A 1 316 ? 5.155 -42.856 -8.027 1.00 28.83 316 SER A CA 1
ATOM 2389 C C . SER A 1 316 ? 5.833 -43.987 -8.845 1.00 28.83 316 SER A C 1
ATOM 2391 O O . SER A 1 316 ? 5.141 -44.716 -9.557 1.00 28.83 316 SER A O 1
ATOM 2393 N N . PRO A 1 317 ? 7.176 -44.156 -8.760 1.00 35.72 317 PRO A N 1
ATOM 2394 C CA . PRO A 1 317 ? 8.002 -44.738 -9.821 1.00 35.72 317 PRO A CA 1
ATOM 2395 C C . PRO A 1 317 ? 8.300 -46.237 -9.651 1.00 35.72 317 PRO A C 1
ATOM 2397 O O . PRO A 1 317 ? 8.387 -46.750 -8.536 1.00 35.72 317 PRO A O 1
ATOM 2400 N N . ARG A 1 318 ? 8.581 -46.926 -10.768 1.00 27.39 318 ARG A N 1
ATOM 2401 C CA . ARG A 1 318 ? 9.327 -48.195 -10.786 1.00 27.39 318 ARG A CA 1
ATOM 2402 C C . ARG A 1 318 ? 10.369 -48.228 -11.914 1.00 27.39 318 ARG A C 1
ATOM 2404 O O . ARG A 1 318 ? 10.046 -48.060 -13.080 1.00 27.39 318 ARG A O 1
ATOM 2411 N N . ALA A 1 319 ? 11.607 -48.430 -11.463 1.00 28.27 319 ALA A N 1
ATOM 2412 C CA . ALA A 1 319 ? 12.802 -49.053 -12.038 1.00 28.27 319 ALA A CA 1
ATOM 2413 C C . ALA A 1 319 ? 12.992 -49.239 -13.566 1.00 28.27 319 ALA A C 1
ATOM 2415 O O . ALA A 1 319 ? 12.276 -49.983 -14.222 1.00 28.27 319 ALA A O 1
ATOM 2416 N N . ALA A 1 320 ? 14.152 -48.720 -13.998 1.00 27.56 320 ALA A N 1
ATOM 2417 C CA . ALA A 1 320 ? 15.195 -49.352 -14.821 1.00 27.56 320 ALA A CA 1
ATOM 2418 C C . ALA A 1 320 ? 14.906 -49.744 -16.285 1.00 27.56 320 ALA A C 1
ATOM 2420 O O . ALA A 1 320 ? 14.259 -50.749 -16.557 1.00 27.56 320 ALA A O 1
ATOM 2421 N N . ARG A 1 321 ? 15.599 -49.060 -17.213 1.00 28.16 321 ARG A N 1
ATOM 2422 C CA . ARG A 1 321 ? 16.676 -49.614 -18.076 1.00 28.16 321 ARG A CA 1
ATOM 2423 C C . ARG A 1 321 ? 17.065 -48.611 -19.177 1.00 28.16 321 ARG A C 1
ATOM 2425 O O . ARG A 1 321 ? 16.250 -48.241 -20.009 1.00 28.16 321 ARG A O 1
ATOM 2432 N N . THR A 1 322 ? 18.335 -48.217 -19.203 1.00 28.86 322 THR A N 1
ATOM 2433 C CA . THR A 1 322 ? 19.084 -47.818 -20.412 1.00 28.86 322 THR A CA 1
ATOM 2434 C C . THR A 1 322 ? 19.748 -49.082 -20.988 1.00 28.86 322 THR A C 1
ATOM 2436 O O . THR A 1 322 ? 19.996 -50.012 -20.213 1.00 28.86 322 THR A O 1
ATOM 2439 N N . PRO A 1 323 ? 20.005 -49.188 -22.313 1.00 39.34 323 PRO A N 1
ATOM 2440 C CA . PRO A 1 323 ? 21.182 -48.529 -22.907 1.00 39.34 323 PRO A CA 1
ATOM 2441 C C . PRO A 1 323 ? 21.057 -48.065 -24.381 1.00 39.34 323 PRO A C 1
ATOM 2443 O O . PRO A 1 323 ? 20.255 -48.609 -25.121 1.00 39.34 323 PRO A O 1
ATOM 2446 N N . ARG A 1 324 ? 21.946 -47.110 -24.750 1.00 28.27 324 ARG A N 1
ATOM 2447 C CA . ARG A 1 324 ? 22.733 -46.925 -26.014 1.00 28.27 324 ARG A CA 1
ATOM 2448 C C . ARG A 1 324 ? 21.966 -46.977 -27.364 1.00 28.27 324 ARG A C 1
ATOM 2450 O O . ARG A 1 324 ? 21.076 -47.778 -27.540 1.00 28.27 324 ARG A O 1
ATOM 2457 N N . SER A 1 325 ? 22.232 -46.202 -28.420 1.00 27.56 325 SER A N 1
ATOM 2458 C CA . SER A 1 325 ? 23.460 -45.645 -29.022 1.00 27.56 325 SER A CA 1
ATOM 2459 C C . SER A 1 325 ? 23.055 -44.668 -30.155 1.00 27.56 325 SER A C 1
ATOM 2461 O O . SER A 1 325 ? 22.073 -44.916 -30.841 1.00 27.56 325 SER A O 1
ATOM 2463 N N . ALA A 1 326 ? 23.695 -43.504 -30.293 1.00 27.02 326 ALA A N 1
ATOM 2464 C CA . ALA A 1 326 ? 24.650 -43.127 -31.358 1.00 27.02 326 ALA A CA 1
ATOM 2465 C C . ALA A 1 326 ? 24.180 -43.172 -32.838 1.00 27.02 326 ALA A C 1
ATOM 2467 O O . ALA A 1 326 ? 23.951 -44.239 -33.392 1.00 27.02 326 ALA A O 1
ATOM 2468 N N . SER A 1 327 ? 24.187 -42.000 -33.497 1.00 27.61 327 SER A N 1
ATOM 2469 C CA . SER A 1 327 ? 24.770 -41.671 -34.831 1.00 27.61 327 SER A CA 1
ATOM 2470 C C . SER A 1 327 ? 24.056 -40.424 -35.398 1.00 27.61 327 SER A C 1
ATOM 2472 O O . SER A 1 327 ? 22.838 -40.356 -35.417 1.00 27.61 327 SER A O 1
ATOM 2474 N N . ARG A 1 328 ? 24.716 -39.264 -35.520 1.00 28.48 328 ARG A N 1
ATOM 2475 C CA . ARG A 1 328 ? 25.607 -38.762 -36.591 1.00 28.48 328 ARG A CA 1
ATOM 2476 C C . ARG A 1 328 ? 24.969 -38.629 -37.987 1.00 28.48 328 ARG A C 1
ATOM 2478 O O . ARG A 1 328 ? 24.572 -39.611 -38.597 1.00 28.48 328 ARG A O 1
ATOM 2485 N N . SER A 1 329 ? 25.149 -37.411 -38.518 1.00 27.75 329 SER A N 1
ATOM 2486 C CA . SER A 1 329 ? 25.201 -36.968 -39.926 1.00 27.75 329 SER A CA 1
ATOM 2487 C C . SER A 1 329 ? 23.945 -36.237 -40.421 1.00 27.75 329 SER A C 1
ATOM 2489 O O . SER A 1 329 ? 22.842 -36.577 -40.039 1.00 27.75 329 SER A O 1
ATOM 2491 N N . SER A 1 330 ? 24.006 -35.224 -41.285 1.00 28.53 330 SER A N 1
ATOM 2492 C CA . SER A 1 330 ? 25.052 -34.271 -41.666 1.00 28.53 330 SER A CA 1
ATOM 2493 C C . SER A 1 330 ? 24.403 -33.219 -42.581 1.00 28.53 330 SER A C 1
ATOM 2495 O O . SER A 1 330 ? 23.446 -33.530 -43.278 1.00 28.53 330 SER A O 1
ATOM 2497 N N . ARG A 1 331 ? 24.990 -32.015 -42.620 1.00 28.72 331 ARG A N 1
ATOM 2498 C CA . ARG A 1 331 ? 25.021 -31.070 -43.757 1.00 28.72 331 ARG A CA 1
ATOM 2499 C C . ARG A 1 331 ? 23.686 -30.660 -44.415 1.00 28.72 331 ARG A C 1
ATOM 2501 O O . ARG A 1 331 ? 23.165 -31.359 -45.272 1.00 28.72 331 ARG A O 1
ATOM 2508 N N . ARG A 1 332 ? 23.380 -29.361 -44.316 1.00 31.52 332 ARG A N 1
ATOM 2509 C CA . ARG A 1 332 ? 23.494 -28.471 -45.489 1.00 31.52 332 ARG A CA 1
ATOM 2510 C C . ARG A 1 332 ? 23.621 -27.005 -45.083 1.00 31.52 332 ARG A C 1
ATOM 2512 O O . ARG A 1 332 ? 22.765 -26.419 -44.440 1.00 31.52 332 ARG A O 1
ATOM 2519 N N . SER A 1 333 ? 24.743 -26.451 -45.512 1.00 27.56 333 SER A N 1
ATOM 2520 C CA . SER A 1 333 ? 25.091 -25.043 -45.568 1.00 27.56 333 SER A CA 1
ATOM 2521 C C . SER A 1 333 ? 24.194 -24.276 -46.541 1.00 27.56 333 SER A C 1
ATOM 2523 O O . SER A 1 333 ? 24.087 -24.678 -47.702 1.00 27.56 333 SER A O 1
ATOM 2525 N N . ARG A 1 334 ? 23.705 -23.101 -46.140 1.00 32.75 334 ARG A N 1
ATOM 2526 C CA . ARG A 1 334 ? 23.645 -21.940 -47.035 1.00 32.75 334 ARG A CA 1
ATOM 2527 C C . ARG A 1 334 ? 24.158 -20.716 -46.288 1.00 32.75 334 ARG A C 1
ATOM 2529 O O . ARG A 1 334 ? 23.657 -20.353 -45.234 1.00 32.75 334 ARG A O 1
ATOM 2536 N N . ARG A 1 335 ? 25.238 -20.171 -46.844 1.00 29.17 335 ARG A N 1
ATOM 2537 C CA . ARG A 1 335 ? 25.856 -18.900 -46.493 1.00 29.17 335 ARG A CA 1
ATOM 2538 C C . ARG A 1 335 ? 24.959 -17.775 -47.008 1.00 29.17 335 ARG A C 1
ATOM 2540 O O . ARG A 1 335 ? 24.585 -17.801 -48.177 1.00 29.17 335 ARG A O 1
ATOM 2547 N N . SER A 1 336 ? 24.732 -16.769 -46.182 1.00 32.38 336 SER A N 1
ATOM 2548 C CA . SER A 1 336 ? 24.415 -15.406 -46.607 1.00 32.38 336 SER A CA 1
ATOM 2549 C C . SER A 1 336 ? 25.224 -14.474 -45.709 1.00 32.38 336 SER A C 1
ATOM 2551 O O . SER A 1 336 ? 25.235 -14.623 -44.489 1.00 32.38 336 SER A O 1
ATOM 2553 N N . ALA A 1 337 ? 26.027 -13.631 -46.354 1.00 35.81 337 ALA A N 1
ATOM 2554 C CA . ALA A 1 337 ? 27.044 -12.782 -45.750 1.00 35.81 337 ALA A CA 1
ATOM 2555 C C . ALA A 1 337 ? 26.434 -11.657 -44.885 1.00 35.81 337 ALA A C 1
ATOM 2557 O O . ALA A 1 337 ? 25.296 -11.254 -45.132 1.00 35.81 337 ALA A O 1
ATOM 2558 N N . PRO A 1 338 ? 27.180 -11.139 -43.891 1.00 33.53 338 PRO A N 1
ATOM 2559 C CA . PRO A 1 338 ? 26.679 -10.146 -42.949 1.00 33.53 338 PRO A CA 1
ATOM 2560 C C . PRO A 1 338 ? 26.655 -8.732 -43.543 1.00 33.53 338 PRO A C 1
ATOM 2562 O O . PRO A 1 338 ? 27.564 -8.322 -44.269 1.00 33.53 338 PRO A O 1
ATOM 2565 N N . TRP A 1 339 ? 25.619 -7.980 -43.170 1.00 28.08 339 TRP A N 1
ATOM 2566 C CA . TRP A 1 339 ? 25.524 -6.536 -43.358 1.00 28.08 339 TRP A CA 1
ATOM 2567 C C . TRP A 1 339 ? 26.672 -5.829 -42.624 1.00 28.08 339 TRP A C 1
ATOM 2569 O O . TRP A 1 339 ? 26.923 -6.078 -41.446 1.00 28.08 339 TRP A O 1
ATOM 2579 N N . ARG A 1 340 ? 27.394 -4.963 -43.343 1.00 31.67 340 ARG A N 1
ATOM 2580 C CA . ARG A 1 340 ? 28.495 -4.145 -42.820 1.00 31.67 340 ARG A CA 1
ATOM 2581 C C . ARG A 1 340 ? 27.934 -2.844 -42.239 1.00 31.67 340 ARG A C 1
ATOM 2583 O O . ARG A 1 340 ? 27.306 -2.082 -42.967 1.00 31.67 340 ARG A O 1
ATOM 2590 N N . CYS A 1 341 ? 28.209 -2.575 -40.964 1.00 32.12 341 CYS A N 1
ATOM 2591 C CA . CYS A 1 341 ? 28.112 -1.230 -40.394 1.00 32.12 341 CYS A CA 1
ATOM 2592 C C . CYS A 1 341 ? 29.226 -0.328 -40.964 1.00 32.12 341 CYS A C 1
ATOM 2594 O O . CYS A 1 341 ? 30.337 -0.821 -41.191 1.00 32.12 341 CYS A O 1
ATOM 2596 N N . PRO A 1 342 ? 28.974 0.976 -41.174 1.00 40.59 342 PRO A N 1
ATOM 2597 C CA . PRO A 1 342 ? 30.026 1.930 -41.512 1.00 40.59 342 PRO A CA 1
ATOM 2598 C C . PRO A 1 342 ? 30.978 2.152 -40.316 1.00 40.59 342 PRO A C 1
ATOM 2600 O O . PRO A 1 342 ? 30.556 2.008 -39.165 1.00 40.59 342 PRO A O 1
ATOM 2603 N N . PRO A 1 343 ? 32.263 2.471 -40.559 1.00 42.28 343 PRO A N 1
ATOM 2604 C CA . PRO A 1 343 ? 33.262 2.595 -39.503 1.00 42.28 343 PRO A CA 1
ATOM 2605 C C . PRO A 1 343 ? 33.093 3.890 -38.696 1.00 42.28 343 PRO A C 1
ATOM 2607 O O . PRO A 1 343 ? 32.783 4.947 -39.244 1.00 42.28 343 PRO A O 1
ATOM 2610 N N . ALA A 1 344 ? 33.356 3.801 -37.392 1.00 35.66 344 ALA A N 1
ATOM 2611 C CA . ALA A 1 344 ? 33.561 4.951 -36.519 1.00 35.66 344 ALA A CA 1
ATOM 2612 C C . ALA A 1 344 ? 34.904 5.643 -36.844 1.00 35.66 344 ALA A C 1
ATOM 2614 O O . ALA A 1 344 ? 35.876 4.946 -37.153 1.00 35.66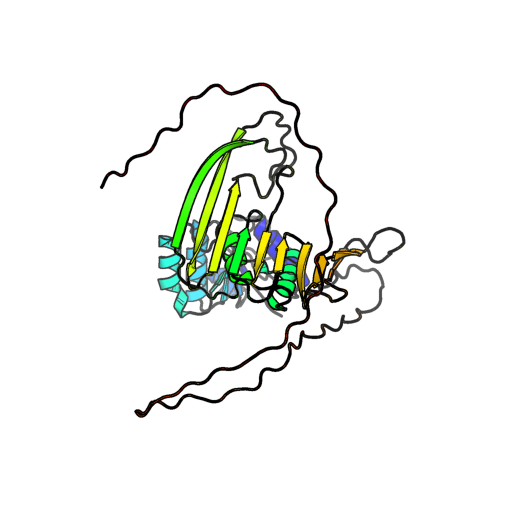 344 ALA A O 1
ATOM 2615 N N . PRO A 1 345 ? 35.006 6.980 -36.753 1.00 41.16 345 PRO A N 1
ATOM 2616 C CA . PRO A 1 345 ? 36.292 7.661 -36.852 1.00 41.16 345 PRO A CA 1
ATOM 2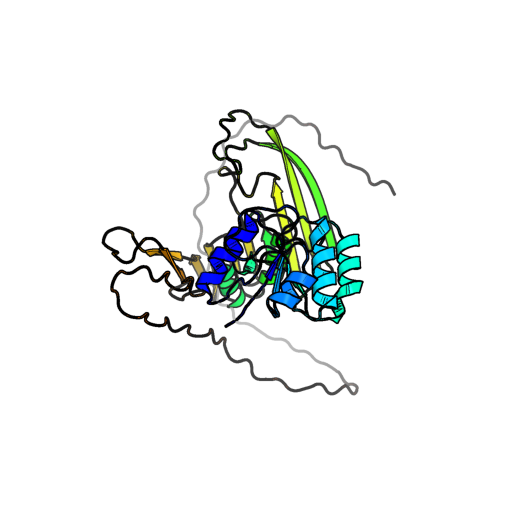617 C C . PRO A 1 345 ? 37.151 7.395 -35.602 1.00 41.16 345 PRO A C 1
ATOM 2619 O O . PRO A 1 345 ? 36.702 7.570 -34.470 1.00 41.16 345 PRO A O 1
ATOM 2622 N N . GLY A 1 346 ? 38.385 6.939 -35.840 1.00 34.22 346 GLY A N 1
ATOM 2623 C CA . GLY A 1 346 ? 39.462 6.790 -34.856 1.00 34.22 346 GLY A CA 1
ATOM 2624 C C . GLY A 1 346 ? 40.222 8.102 -34.578 1.00 34.22 346 GLY A C 1
ATOM 2625 O O . GLY A 1 346 ? 39.810 9.157 -35.052 1.00 34.22 346 GLY A O 1
ATOM 2626 N N . PRO A 1 347 ? 41.308 8.054 -33.786 1.00 37.38 347 PRO A N 1
ATOM 2627 C CA . PRO A 1 347 ? 41.438 8.855 -32.569 1.00 37.38 347 PRO A CA 1
ATOM 2628 C C . PRO A 1 347 ? 42.270 10.135 -32.738 1.00 37.38 347 PRO A C 1
ATOM 2630 O O . PRO A 1 347 ? 43.156 10.210 -33.583 1.00 37.38 347 PRO A O 1
ATOM 2633 N N . ALA A 1 348 ? 42.039 11.104 -31.848 1.00 32.75 348 ALA A N 1
ATOM 2634 C CA . ALA A 1 348 ? 43.011 12.146 -31.533 1.00 32.75 348 ALA A CA 1
ATOM 2635 C C . ALA A 1 348 ? 43.789 11.731 -30.273 1.00 32.75 348 ALA A C 1
ATOM 2637 O O . ALA A 1 348 ? 43.206 11.439 -29.228 1.00 32.75 348 ALA A O 1
ATOM 2638 N N . GLU A 1 349 ? 45.108 11.662 -30.411 1.00 31.72 349 GLU A N 1
ATOM 2639 C CA . GLU A 1 349 ? 46.072 11.361 -29.357 1.00 31.72 349 GLU A CA 1
ATOM 2640 C C . GLU A 1 349 ? 46.193 12.502 -28.331 1.00 31.72 349 GLU A C 1
ATOM 2642 O O . GLU A 1 349 ? 46.119 13.680 -28.677 1.00 31.72 349 GLU A O 1
ATOM 2647 N N . GLY A 1 350 ? 46.510 12.137 -27.081 1.00 28.38 350 GLY A N 1
ATOM 2648 C CA . GLY A 1 350 ? 47.409 12.941 -26.248 1.00 28.38 350 GLY A CA 1
ATOM 2649 C C . GLY A 1 350 ? 46.869 13.477 -24.919 1.00 28.38 350 GLY A C 1
ATOM 2650 O O . GLY A 1 350 ? 46.638 14.676 -24.795 1.00 28.38 350 GLY A O 1
ATOM 2651 N N . ARG A 1 351 ? 46.807 12.624 -23.883 1.00 31.45 351 ARG A N 1
ATOM 2652 C CA . ARG A 1 351 ? 47.573 12.765 -22.614 1.00 31.45 351 ARG A CA 1
ATOM 2653 C C . ARG A 1 351 ? 47.222 11.633 -21.633 1.00 31.45 351 ARG A C 1
ATOM 2655 O O . ARG A 1 351 ? 46.063 11.401 -21.314 1.00 31.45 351 ARG A O 1
ATOM 2662 N N . GLN A 1 352 ? 48.259 10.920 -21.197 1.00 34.16 352 GLN A N 1
ATOM 2663 C CA . GLN A 1 352 ? 48.238 9.824 -20.220 1.00 34.16 352 GLN A CA 1
ATOM 2664 C C . GLN A 1 352 ? 48.288 10.334 -18.755 1.00 34.16 352 GLN A C 1
ATOM 2666 O O . GLN A 1 352 ? 48.497 11.531 -18.548 1.00 34.16 352 GLN A O 1
ATOM 2671 N N . PRO A 1 353 ? 48.050 9.460 -17.749 1.00 39.28 353 PRO A N 1
ATOM 2672 C CA . PRO A 1 353 ? 47.290 9.784 -16.542 1.00 39.28 353 PRO A CA 1
ATOM 2673 C C . PRO A 1 353 ? 48.135 9.948 -15.269 1.00 39.28 353 PRO A C 1
ATOM 2675 O O . PRO A 1 353 ? 49.240 9.421 -15.160 1.00 39.28 353 PRO A O 1
ATOM 2678 N N . SER A 1 354 ? 47.558 10.606 -14.261 1.00 33.75 354 SER A N 1
ATOM 2679 C CA . SER A 1 354 ? 48.005 10.515 -12.870 1.00 33.75 354 SER A CA 1
ATOM 2680 C C . SER A 1 354 ? 47.280 9.374 -12.146 1.00 33.75 354 SER A C 1
ATOM 2682 O O . SER A 1 354 ? 46.076 9.166 -12.287 1.00 33.75 354 SER A O 1
ATOM 2684 N N . VAL A 1 355 ? 48.062 8.609 -11.388 1.00 32.22 355 VAL A N 1
ATOM 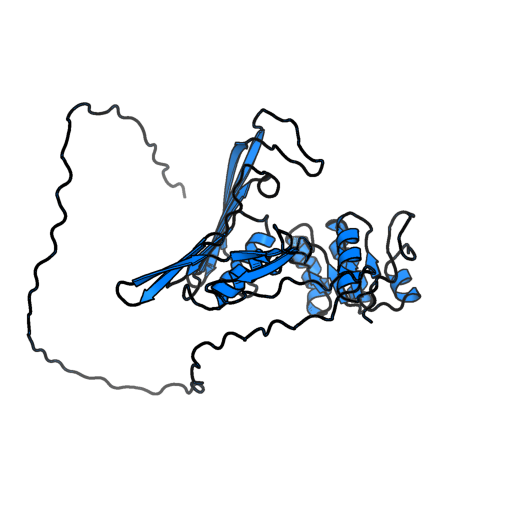2685 C CA . VAL A 1 355 ? 47.683 7.418 -10.623 1.00 32.22 355 VAL A CA 1
ATOM 2686 C C . VAL A 1 355 ? 47.581 7.782 -9.138 1.00 32.22 355 VAL A C 1
ATOM 2688 O O . VAL A 1 355 ? 48.401 8.561 -8.656 1.00 32.22 355 VAL A O 1
ATOM 2691 N N . SER A 1 356 ? 46.613 7.178 -8.435 1.00 30.02 356 SER A N 1
ATOM 2692 C CA . SER A 1 356 ? 46.548 6.817 -6.992 1.00 30.02 356 SER A CA 1
ATOM 2693 C C . SER A 1 356 ? 45.149 7.128 -6.427 1.00 30.02 356 SER A C 1
ATOM 2695 O O . SER A 1 356 ? 44.576 8.160 -6.737 1.00 30.02 356 SER A O 1
ATOM 2697 N N . SER A 1 357 ? 44.487 6.305 -5.615 1.00 29.92 357 SER A N 1
ATOM 2698 C CA . SER A 1 357 ? 44.759 4.958 -5.117 1.00 29.92 357 SER A CA 1
ATOM 2699 C C . SER A 1 357 ? 43.415 4.307 -4.763 1.00 29.92 357 SER A C 1
ATOM 2701 O O . SER A 1 357 ? 42.530 4.951 -4.202 1.00 29.92 357 SER A O 1
ATOM 2703 N N . THR A 1 358 ? 43.265 3.032 -5.100 1.00 32.88 358 THR A N 1
ATOM 2704 C CA . THR A 1 358 ? 42.213 2.141 -4.604 1.00 32.88 358 THR A CA 1
ATOM 2705 C C . THR A 1 358 ? 42.810 1.366 -3.433 1.00 32.88 358 THR A C 1
ATOM 2707 O O . THR A 1 358 ? 43.801 0.660 -3.613 1.00 32.88 358 THR A O 1
ATOM 2710 N N . ALA A 1 359 ? 42.241 1.498 -2.236 1.00 36.44 359 ALA A N 1
ATOM 2711 C CA . ALA A 1 359 ? 42.610 0.667 -1.092 1.00 36.44 359 ALA A CA 1
ATOM 2712 C C . ALA A 1 359 ? 41.814 -0.656 -1.127 1.00 36.44 359 ALA A C 1
ATOM 2714 O O . ALA A 1 359 ? 40.595 -0.612 -1.314 1.00 36.44 359 ALA A O 1
ATOM 2715 N N . PRO A 1 360 ? 42.450 -1.827 -0.938 1.00 37.09 360 PRO A N 1
ATOM 2716 C CA . PRO A 1 360 ? 41.742 -3.084 -0.750 1.00 37.09 360 PRO A CA 1
ATOM 2717 C C . PRO A 1 360 ? 41.365 -3.254 0.729 1.00 37.09 360 PRO A C 1
ATOM 2719 O O . PRO A 1 360 ? 42.211 -3.134 1.614 1.00 37.09 360 PRO A O 1
ATOM 2722 N N . VAL A 1 361 ? 40.099 -3.570 1.004 1.00 40.59 361 VAL A N 1
ATOM 2723 C CA . VAL A 1 361 ? 39.673 -4.055 2.323 1.00 40.59 361 VAL A CA 1
ATOM 2724 C C . VAL A 1 361 ? 39.945 -5.557 2.366 1.00 40.59 361 VAL A C 1
ATOM 2726 O O . VAL A 1 361 ? 39.320 -6.333 1.643 1.00 40.59 361 VAL A O 1
ATOM 2729 N N . ALA A 1 362 ? 40.929 -5.952 3.171 1.00 31.08 362 ALA A N 1
ATOM 2730 C CA . ALA A 1 362 ? 41.209 -7.344 3.505 1.00 31.08 362 ALA A CA 1
ATOM 2731 C C . ALA A 1 362 ? 40.079 -7.942 4.372 1.00 31.08 362 ALA A C 1
ATOM 2733 O O . ALA A 1 362 ? 39.424 -7.198 5.107 1.00 31.08 362 ALA A O 1
ATOM 2734 N N . PRO A 1 363 ? 39.849 -9.267 4.328 1.00 36.88 363 PRO A N 1
ATOM 2735 C CA . PRO A 1 363 ? 38.871 -9.920 5.184 1.00 36.88 363 PRO A CA 1
ATOM 2736 C C . PRO A 1 363 ? 39.478 -10.176 6.569 1.00 36.88 363 PRO A C 1
ATOM 2738 O O . PRO A 1 363 ? 40.608 -10.653 6.683 1.00 36.88 363 PRO A O 1
ATOM 2741 N N . SER A 1 364 ? 38.711 -9.913 7.622 1.00 36.28 364 SER A N 1
ATOM 2742 C CA . SER A 1 364 ? 38.978 -10.441 8.959 1.00 36.28 364 SER A CA 1
ATOM 2743 C C . SER A 1 364 ? 37.821 -11.346 9.377 1.00 36.28 364 SER A C 1
ATOM 2745 O O . SER A 1 364 ? 36.666 -10.935 9.289 1.00 36.28 364 SER A O 1
ATOM 2747 N N . TRP A 1 365 ? 38.227 -12.562 9.743 1.00 38.84 365 TRP A N 1
ATOM 2748 C CA . TRP A 1 365 ? 37.546 -13.714 10.341 1.00 38.84 365 TRP A CA 1
ATOM 2749 C C . TRP A 1 365 ? 36.207 -13.493 11.040 1.00 38.84 365 TRP A C 1
ATOM 2751 O O . TRP A 1 365 ? 36.104 -12.544 11.849 1.00 38.84 365 TRP A O 1
#

Sequence (365 aa):
MTTFVMVGWGYRSRAWWEAAQGIGAECVGMVVRTPRDTPVPAYHSLPEALAKTGAKLVVASVSWDQTPVIARQAVEAGVGVLLETPAAGNTEGLEALWRDVGASGLVQVAEQYPRYPSHAARLAVTASGVIGTPTQVQVSSTQTYHAVALMRAHLGLPMGAARVTAASVTAPALQPLSRAGWTGKTEPEDTTTRHAVFDFGDGRSGVYDFSDQQTRNLLRFRRLAVRGTLGELDGDDVVRWGGPETILTGRIERRQTGYDLDMSGFDSEHLSYEGRCCGATRGPATTGPTTRSPPRRCCATRWRGPTAEPRNRIRSPRAARTPRSASRSSRRSRRSAPWRCPPAPGPAEGRQPSVSSTAPVAPSW

Foldseek 3Di:
DAEEAEEDDDPVSVVVCVQCVLVVYYHAEYADCDDDDDPHHYDPDPVVSCVVRVHQEYEYDDDQCCLLVVLLVCLVVLGAYEYEPDSHDDDVSVVVSCVRCVVSVRYHYCLCLCVPQLNLLVLLVLVLCQLPQWAEKEWAADDDVNQVVSLCSSNVHDDDDKDKDKDKDWDWDDAQADPVGGPPDPGTDIKIWMWMKIHPDPNHIYIYTYIPRRNRGPVHDGWMKIHHPFWIDISFKIWGDPDVVDIDIWGWDWDFADPDPRPPDTDGQFTDIPPATSDGPDRRDPPDPDDDDDDDDDPNPPDDDPDDDDDDDDDDDDDDDDDDDDDDDDDDDDDDDDDDDDDDDDDDDDDDDDDDDDDDDDDDD

Secondary structure (DSSP, 8-state):
-EEEEEE--SHHHHHHHHHHHHTTEEEEEEE-SS----SS-EESSHHHHHHHH---EEEE---TTTHHHHHHHHHHTT-EEEEPSPSSSSHHHHHHHHHHHGGGS-EEE---GGGSHHHHHHHHHHHTTTT-SEEEEEE-SS-HHHHHHHHHHHHT--S---EEEEEEEEEEE---EETTEE----S-EEEEEEEEEEE-STT-EEEEEEETTGGG-TTS---EEEEETTEEEETTEEEEEEETTEEEEEEEEEEE-SSTT-TT-S-EEEEEETTEEEEE--PPP---S---PPPPPP------------PPP-----------------------PPPPPPPPP-PPP--------PPP-----

Radius of gyration: 28.26 Å; Cα contacts (8 Å, |Δi|>4): 584; chains: 1; bounding box: 78×78×73 Å

Mean predicted aligned error: 13.1 Å

Nearest PDB structures (foldseek):
  8tdi-assembly2_G  TM=7.081E-01  e=3.523E-12  Collinsella tanakaei
  8tdi-assembly2_A  TM=7.091E-01  e=4.219E-12  Collinsella tanakaei
  9azo-assembly2_C  TM=6.656E-01  e=6.694E-11  unclassified
  3q2k-assembly2_L  TM=6.827E-01  e=1.150E-10  Bordetella pertussis Tohama I
  2h63-assembly2_D  TM=6.511E-01  e=1.022E-07  Homo sapiens

Organism: NCBI:txid2714937